Protein AF-A0A2D9DLV7-F1 (afdb_monomer)

Solvent-accessible surface area (backbone atoms only — not comparable to full-atom values): 10920 Å² total; per-residue (Å²): 113,50,76,48,79,41,65,57,81,51,96,76,61,40,66,84,58,48,50,75,60,51,55,61,71,44,59,85,40,66,94,53,58,81,93,68,50,79,44,29,27,47,90,87,51,66,80,40,50,70,69,54,52,31,50,56,52,28,66,76,34,67,88,59,55,58,89,43,64,70,51,67,50,72,46,83,43,69,38,77,69,58,34,59,76,51,70,69,39,64,66,57,50,52,52,51,50,47,55,50,45,43,53,54,27,54,69,64,81,50,67,58,98,88,37,71,46,44,49,91,78,55,93,66,77,45,69,90,79,93,70,93,80,74,56,84,82,34,67,70,45,55,66,44,41,61,58,53,50,53,44,50,51,49,52,49,52,43,51,35,32,76,69,67,78,40,92,74,62,57,71,60,47,52,53,61,66,75,105

Radius of gyration: 22.15 Å; Cα contacts (8 Å, |Δi|>4): 165; chains: 1; bounding box: 46×38×72 Å

pLDDT: mean 89.2, std 10.16, range [53.5, 98.56]

Structure (mmCIF, N/CA/C/O backbone):
data_AF-A0A2D9DLV7-F1
#
_entry.id   AF-A0A2D9DLV7-F1
#
loop_
_atom_site.group_PDB
_atom_site.id
_atom_site.type_symbol
_atom_site.label_atom_id
_atom_site.label_alt_id
_atom_site.label_comp_id
_atom_site.label_asym_id
_atom_site.label_entity_id
_atom_site.label_seq_id
_atom_site.pdbx_PDB_ins_code
_atom_site.Cartn_x
_atom_site.Cartn_y
_atom_site.Cartn_z
_atom_site.occupancy
_atom_site.B_iso_or_equiv
_atom_site.auth_seq_id
_atom_site.auth_comp_id
_atom_site.auth_asym_id
_atom_site.auth_atom_id
_atom_site.pdbx_PDB_model_num
ATOM 1 N N . MET A 1 1 ? -16.755 0.403 -1.237 1.00 88.69 1 MET A N 1
ATOM 2 C CA . MET A 1 1 ? -15.301 0.467 -1.471 1.00 88.69 1 MET A CA 1
ATOM 3 C C . MET A 1 1 ? -14.810 1.915 -1.491 1.00 88.69 1 MET A C 1
ATOM 5 O O . MET A 1 1 ? -15.452 2.743 -2.126 1.00 88.69 1 MET A O 1
ATOM 9 N N . TYR A 1 2 ? -13.687 2.222 -0.833 1.00 90.44 2 TYR A N 1
ATOM 10 C CA . TYR A 1 2 ? -12.969 3.503 -0.943 1.00 90.44 2 TYR A CA 1
ATOM 11 C C . TYR A 1 2 ? -11.526 3.260 -1.403 1.00 90.44 2 TYR A C 1
ATOM 13 O O . TYR A 1 2 ? -10.829 2.430 -0.821 1.00 90.44 2 TYR A O 1
ATOM 21 N N . ILE A 1 3 ? -11.082 3.974 -2.441 1.00 92.19 3 ILE A N 1
ATOM 22 C CA . ILE A 1 3 ? -9.766 3.789 -3.067 1.00 92.19 3 ILE A CA 1
ATOM 23 C C . ILE A 1 3 ? -9.042 5.129 -3.137 1.00 92.19 3 ILE A C 1
ATOM 25 O O . ILE A 1 3 ? -9.641 6.137 -3.509 1.00 92.19 3 ILE A O 1
ATOM 29 N N . THR A 1 4 ? -7.748 5.137 -2.821 1.00 93.44 4 THR A N 1
ATOM 30 C CA . THR A 1 4 ? -6.883 6.308 -3.025 1.00 93.44 4 THR A CA 1
ATOM 31 C C . THR A 1 4 ? -5.626 5.919 -3.767 1.00 93.44 4 THR A C 1
ATOM 33 O O . THR A 1 4 ? -5.066 4.866 -3.485 1.00 93.44 4 THR A O 1
ATOM 36 N N . ILE A 1 5 ? -5.127 6.816 -4.612 1.00 92.56 5 ILE A N 1
ATOM 37 C CA . ILE A 1 5 ? -3.808 6.711 -5.234 1.00 92.56 5 ILE A CA 1
ATOM 38 C C . ILE A 1 5 ? -3.074 8.008 -4.923 1.00 92.56 5 ILE A C 1
ATOM 40 O O . ILE A 1 5 ? -3.569 9.092 -5.234 1.00 92.56 5 ILE A O 1
ATOM 44 N N . THR A 1 6 ? -1.923 7.910 -4.269 1.00 90.31 6 THR A N 1
ATOM 45 C CA . THR A 1 6 ? -1.149 9.073 -3.836 1.00 90.31 6 THR A CA 1
ATOM 46 C C . THR A 1 6 ? 0.293 8.889 -4.274 1.00 90.31 6 THR A C 1
ATOM 48 O O . THR A 1 6 ? 0.936 7.912 -3.908 1.00 90.31 6 THR A O 1
ATOM 51 N N . ALA A 1 7 ? 0.821 9.824 -5.064 1.00 90.94 7 ALA A N 1
ATOM 52 C CA . ALA A 1 7 ? 2.261 9.878 -5.297 1.00 90.94 7 ALA A CA 1
ATOM 53 C C . ALA A 1 7 ? 2.978 10.042 -3.950 1.00 90.94 7 ALA A C 1
ATOM 55 O O . ALA A 1 7 ? 2.481 10.784 -3.096 1.00 90.94 7 ALA A O 1
ATOM 56 N N . GLN A 1 8 ? 4.129 9.391 -3.763 1.00 86.12 8 GLN A N 1
ATOM 57 C CA . GLN A 1 8 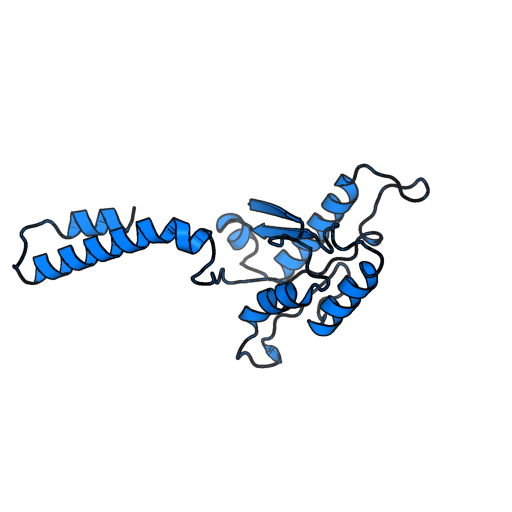? 5.018 9.666 -2.631 1.00 86.12 8 GLN A CA 1
ATOM 58 C C . GLN A 1 8 ? 5.126 11.185 -2.463 1.00 86.12 8 GLN A C 1
ATOM 60 O O . GLN A 1 8 ? 5.364 11.874 -3.445 1.00 86.12 8 GLN A O 1
ATOM 65 N N . LYS A 1 9 ? 4.894 11.725 -1.263 1.00 73.12 9 LYS A N 1
ATOM 66 C CA . LYS A 1 9 ? 5.014 13.164 -0.983 1.00 73.12 9 LYS A CA 1
ATOM 67 C C . LYS A 1 9 ? 6.124 13.399 0.018 1.00 73.12 9 LYS A C 1
ATOM 69 O O . LYS A 1 9 ? 6.231 12.668 0.995 1.00 73.12 9 LYS A O 1
ATOM 74 N N . VAL A 1 10 ? 6.863 14.482 -0.180 1.00 56.66 10 VAL A N 1
ATOM 75 C CA . VAL A 1 10 ? 7.784 15.028 0.819 1.00 56.66 10 VAL A CA 1
ATOM 76 C C . VAL A 1 10 ? 7.621 16.545 0.852 1.00 56.66 10 VAL A C 1
ATOM 78 O O . VAL A 1 10 ? 7.268 17.160 -0.156 1.00 56.66 10 VAL A O 1
ATOM 81 N N . GLN A 1 11 ? 7.854 17.165 2.009 1.00 55.12 11 GLN A N 1
ATOM 82 C CA . GLN A 1 11 ? 8.094 18.607 2.067 1.00 55.12 11 GLN A CA 1
ATOM 83 C C . GLN A 1 11 ? 9.468 18.891 1.430 1.00 55.12 11 GLN A C 1
ATOM 85 O O . GLN A 1 11 ? 10.490 18.792 2.099 1.00 55.12 11 GLN A O 1
ATOM 90 N N . GLY A 1 12 ? 9.502 19.186 0.126 1.00 68.88 12 GLY A N 1
ATOM 91 C CA . GLY A 1 12 ? 10.737 19.449 -0.627 1.00 68.88 12 GLY A CA 1
ATOM 92 C C . GLY A 1 12 ? 11.073 18.350 -1.643 1.00 68.88 12 GLY A C 1
ATOM 93 O O . GLY A 1 12 ? 10.271 18.070 -2.529 1.00 68.88 12 GLY A O 1
ATOM 94 N N . ASN A 1 13 ? 12.271 17.763 -1.545 1.00 67.00 13 ASN A N 1
ATOM 95 C CA . ASN A 1 13 ? 12.740 16.685 -2.432 1.00 67.00 13 ASN A CA 1
ATOM 96 C C . ASN A 1 13 ? 12.120 15.334 -2.058 1.00 67.00 13 ASN A C 1
ATOM 98 O O . ASN A 1 13 ? 11.940 15.068 -0.874 1.00 67.00 13 ASN A O 1
ATOM 102 N N . TYR A 1 14 ? 11.882 14.447 -3.030 1.00 72.62 14 TYR A N 1
ATOM 103 C CA . TYR A 1 14 ? 11.409 13.093 -2.728 1.00 72.62 14 TYR A CA 1
ATOM 104 C C . TYR A 1 14 ? 12.478 12.278 -1.989 1.00 72.62 14 TYR A C 1
ATOM 106 O O . TYR A 1 14 ? 13.663 12.341 -2.330 1.00 72.62 14 TYR A O 1
ATOM 114 N N . ALA A 1 15 ? 12.061 11.499 -0.987 1.00 80.06 15 ALA A N 1
ATOM 115 C CA . ALA A 1 15 ? 12.927 10.535 -0.328 1.00 80.06 15 ALA A CA 1
ATOM 116 C C . ALA A 1 15 ? 13.345 9.502 -1.375 1.00 80.06 15 ALA A C 1
ATOM 118 O O . ALA A 1 15 ? 12.524 9.053 -2.175 1.00 80.06 15 ALA A O 1
ATOM 119 N N . GLN A 1 16 ? 14.636 9.180 -1.412 1.00 85.44 16 GLN A N 1
ATOM 120 C CA . GLN A 1 16 ? 15.188 8.307 -2.450 1.00 85.44 16 GLN A CA 1
ATOM 121 C C . GLN A 1 16 ? 14.923 6.823 -2.190 1.00 85.44 16 GLN A C 1
ATOM 123 O O . GLN A 1 16 ? 15.246 6.017 -3.050 1.00 85.44 16 GLN A O 1
ATOM 128 N N . SER A 1 17 ? 14.332 6.494 -1.040 1.00 90.88 17 SER A N 1
ATOM 129 C CA . SER A 1 17 ? 14.030 5.130 -0.635 1.00 90.88 17 SER A CA 1
ATOM 130 C C . SER A 1 17 ? 12.559 4.960 -0.266 1.00 90.88 17 SER A C 1
ATOM 132 O O . SER A 1 17 ? 11.906 5.904 0.199 1.00 90.88 17 SER A O 1
ATOM 134 N N . ALA A 1 18 ? 12.052 3.743 -0.453 1.00 93.38 18 ALA A N 1
ATOM 135 C CA . ALA A 1 18 ? 10.769 3.289 0.070 1.00 93.38 18 ALA A CA 1
ATOM 136 C C . ALA A 1 18 ? 10.808 2.898 1.563 1.00 93.38 18 ALA A C 1
ATOM 138 O O . ALA A 1 18 ? 9.741 2.666 2.131 1.00 93.38 18 ALA A O 1
ATOM 139 N N . ALA A 1 19 ? 11.989 2.863 2.199 1.00 93.06 19 ALA A N 1
ATOM 140 C CA . ALA A 1 19 ? 12.192 2.387 3.573 1.00 93.06 19 ALA A CA 1
ATOM 141 C C . ALA A 1 19 ? 11.203 2.975 4.592 1.00 93.06 19 ALA A C 1
ATOM 143 O O . ALA A 1 19 ? 10.447 2.219 5.187 1.00 93.06 19 ALA A O 1
ATOM 144 N N . ASP A 1 20 ? 11.096 4.304 4.704 1.00 89.38 20 ASP A N 1
ATOM 145 C CA . ASP A 1 20 ? 10.191 4.950 5.674 1.00 89.38 20 ASP A CA 1
ATOM 146 C C . ASP A 1 20 ? 8.723 4.511 5.520 1.00 89.38 20 ASP A C 1
ATOM 148 O O . ASP A 1 20 ? 7.960 4.452 6.489 1.00 89.38 20 ASP A O 1
ATOM 152 N N . PHE A 1 21 ? 8.297 4.251 4.279 1.00 90.56 21 PHE A N 1
ATOM 153 C CA . PHE A 1 21 ? 6.935 3.815 3.995 1.00 90.56 21 PHE A CA 1
ATOM 154 C C . PHE A 1 21 ? 6.756 2.322 4.271 1.00 90.56 21 PHE A C 1
ATOM 156 O O . PHE A 1 21 ? 5.737 1.936 4.835 1.00 90.56 21 PHE A O 1
ATOM 163 N N . VAL A 1 22 ? 7.742 1.495 3.926 1.00 93.81 22 VAL A N 1
ATOM 164 C CA . VAL A 1 22 ? 7.745 0.063 4.250 1.00 93.81 22 VAL A CA 1
ATOM 165 C C . VAL A 1 22 ? 7.756 -0.147 5.765 1.00 93.81 22 VAL A C 1
ATOM 167 O O . VAL A 1 22 ? 6.922 -0.897 6.265 1.00 93.81 22 VAL A O 1
ATOM 170 N N . ASP A 1 23 ? 8.589 0.587 6.502 1.00 90.75 23 ASP A N 1
ATOM 171 C CA . ASP A 1 23 ? 8.636 0.566 7.968 1.00 90.75 23 ASP A CA 1
ATOM 172 C C . ASP A 1 23 ? 7.283 0.951 8.575 1.00 90.75 23 ASP A C 1
ATOM 174 O O . ASP A 1 23 ? 6.805 0.330 9.523 1.00 90.75 23 ASP A O 1
ATOM 178 N N . TYR A 1 24 ? 6.603 1.943 7.991 1.00 88.62 24 TYR A N 1
ATOM 179 C CA . TYR A 1 24 ? 5.242 2.277 8.398 1.00 88.62 24 TYR A CA 1
ATOM 180 C C . TYR A 1 24 ? 4.266 1.106 8.190 1.00 88.62 24 TYR A C 1
ATOM 182 O O . TYR A 1 24 ? 3.414 0.883 9.043 1.00 88.62 24 TYR A O 1
ATOM 190 N N . LEU A 1 25 ? 4.376 0.336 7.107 1.00 91.31 25 LEU A N 1
ATOM 191 C CA . LEU A 1 25 ? 3.531 -0.847 6.877 1.00 91.31 25 LEU A CA 1
ATOM 192 C C . LEU A 1 25 ? 3.925 -2.045 7.771 1.00 91.31 25 LEU A C 1
ATOM 194 O O . LEU A 1 25 ? 3.118 -2.947 8.008 1.00 91.31 25 LEU A O 1
ATOM 198 N N . GLU A 1 26 ? 5.144 -2.066 8.311 1.00 91.69 26 GLU A N 1
ATOM 199 C CA . GLU A 1 26 ? 5.617 -3.077 9.268 1.00 91.69 26 GLU A CA 1
ATOM 200 C C . GLU A 1 26 ? 5.104 -2.874 10.700 1.00 91.69 26 GLU A C 1
ATOM 202 O O . GLU A 1 26 ? 5.166 -3.804 11.498 1.00 91.69 26 GLU A O 1
ATOM 207 N N . LYS A 1 27 ? 4.494 -1.732 11.027 1.00 88.81 27 LYS A N 1
ATOM 208 C CA . LYS A 1 27 ? 3.993 -1.430 12.385 1.00 88.81 27 LYS A CA 1
ATOM 209 C C . LYS A 1 27 ? 3.083 -2.512 12.995 1.00 88.81 27 LYS A C 1
ATOM 211 O O . LYS A 1 27 ? 3.090 -2.711 14.203 1.00 88.81 27 LYS A O 1
ATOM 216 N N . GLU A 1 28 ? 2.278 -3.217 12.189 1.00 87.88 28 GLU A N 1
ATOM 217 C CA . GLU A 1 28 ? 1.389 -4.283 12.689 1.00 87.88 28 GLU A CA 1
ATOM 218 C C . GLU A 1 28 ? 2.131 -5.588 13.010 1.00 87.88 28 GLU A C 1
ATOM 220 O O . GLU A 1 28 ? 1.551 -6.473 13.634 1.00 87.88 28 GLU A O 1
ATOM 225 N N . ASN A 1 29 ? 3.385 -5.723 12.584 1.00 91.38 29 ASN A N 1
ATOM 226 C CA . ASN A 1 29 ? 4.255 -6.857 12.883 1.00 91.38 29 ASN A CA 1
ATOM 227 C C . ASN A 1 29 ? 5.085 -6.643 14.159 1.00 91.38 29 ASN A C 1
ATOM 229 O O . ASN A 1 29 ? 5.665 -7.597 14.677 1.00 91.38 29 ASN A O 1
ATOM 233 N N . GLU A 1 30 ? 5.135 -5.419 14.696 1.00 87.25 30 GLU A N 1
ATOM 234 C CA . GLU A 1 30 ? 5.889 -5.114 15.911 1.00 87.25 30 GLU A CA 1
ATOM 235 C C . GLU A 1 30 ? 5.412 -5.969 17.097 1.00 87.25 30 GLU A C 1
ATOM 237 O O . GLU A 1 30 ? 4.237 -5.979 17.463 1.00 87.25 30 GLU A O 1
ATOM 242 N N . GLY A 1 31 ? 6.343 -6.704 17.712 1.00 86.50 31 GLY A N 1
ATOM 243 C CA . GLY A 1 31 ? 6.072 -7.539 18.886 1.00 86.50 31 GLY A CA 1
ATOM 244 C C . GLY A 1 31 ? 5.364 -8.869 18.604 1.00 86.50 31 GLY A C 1
ATOM 245 O O . GLY A 1 31 ? 5.106 -9.611 19.553 1.00 86.50 31 GLY A O 1
ATOM 246 N N . LYS A 1 32 ? 5.077 -9.201 17.339 1.00 88.62 32 LYS A N 1
ATOM 247 C CA . LYS A 1 32 ? 4.507 -10.500 16.958 1.00 88.62 32 LYS A CA 1
ATOM 248 C C . LYS A 1 32 ? 5.593 -11.569 16.768 1.00 88.62 32 LYS A C 1
ATOM 250 O O . LYS A 1 32 ? 6.700 -11.253 16.324 1.00 88.62 32 LYS A O 1
ATOM 255 N N . PRO A 1 33 ? 5.309 -12.844 17.085 1.00 87.44 33 PRO A N 1
ATOM 256 C CA . PRO A 1 33 ? 6.215 -13.945 16.774 1.00 87.44 33 PRO A CA 1
ATOM 257 C C . PRO A 1 33 ? 6.234 -14.232 15.262 1.00 87.44 33 PRO A C 1
ATOM 259 O O . PRO A 1 33 ? 5.267 -13.945 14.563 1.00 87.44 33 PRO A O 1
ATOM 262 N N . LEU A 1 34 ? 7.313 -14.858 14.768 1.00 84.06 34 LEU A N 1
ATOM 263 C CA . LEU A 1 34 ? 7.504 -15.186 13.341 1.00 84.06 34 LEU A CA 1
ATOM 264 C C . LEU A 1 34 ? 6.271 -15.810 12.646 1.00 84.06 34 LEU A C 1
ATOM 266 O O . LEU A 1 34 ? 5.962 -15.373 11.543 1.00 84.06 34 LEU A O 1
ATOM 270 N N . PRO A 1 35 ? 5.534 -16.769 13.249 1.00 87.25 35 PRO A N 1
ATOM 271 C CA . PRO A 1 35 ? 4.369 -17.381 12.600 1.00 87.25 35 PRO A CA 1
ATOM 272 C C . PRO A 1 35 ? 3.162 -16.447 12.426 1.00 87.25 35 PRO A C 1
ATOM 274 O O . PRO A 1 35 ? 2.228 -16.793 11.712 1.00 87.25 35 PRO A O 1
ATOM 277 N N . GLU A 1 36 ? 3.146 -15.302 13.109 1.00 86.12 36 GLU A N 1
ATOM 278 C CA . GLU A 1 36 ? 2.046 -14.329 13.089 1.00 86.12 36 GLU A CA 1
ATOM 279 C C . GLU A 1 36 ? 2.391 -13.064 12.288 1.00 86.12 36 GLU A C 1
ATOM 281 O O . GLU A 1 36 ? 1.585 -12.129 12.228 1.00 86.12 36 GLU A O 1
ATOM 286 N N . LEU A 1 37 ? 3.589 -13.006 11.696 1.00 89.25 37 LEU A N 1
ATOM 287 C CA . LEU A 1 37 ? 3.991 -11.889 10.852 1.00 89.25 37 LEU A CA 1
ATOM 288 C C . LEU A 1 37 ? 3.202 -11.913 9.546 1.00 89.25 37 LEU A C 1
ATOM 290 O O . LEU A 1 37 ? 3.169 -12.915 8.834 1.00 89.25 37 LEU A O 1
ATOM 294 N N . GLU A 1 38 ? 2.600 -10.779 9.201 1.00 93.00 38 GLU A N 1
ATOM 295 C CA . GLU A 1 38 ? 2.050 -10.589 7.865 1.00 93.00 38 GLU A CA 1
ATOM 296 C C . GLU A 1 38 ? 3.195 -10.188 6.934 1.00 93.00 38 GLU A C 1
ATOM 298 O O . GLU A 1 38 ? 3.884 -9.192 7.175 1.00 93.00 38 GLU A O 1
ATOM 303 N N . HIS A 1 39 ? 3.396 -10.953 5.867 1.00 95.88 39 HIS A N 1
ATOM 304 C CA . HIS A 1 39 ? 4.386 -10.653 4.840 1.00 95.88 39 HIS A CA 1
ATOM 305 C C . HIS A 1 39 ? 3.810 -9.751 3.744 1.00 95.88 39 HIS A C 1
ATOM 307 O O . HIS A 1 39 ? 2.594 -9.637 3.561 1.00 95.88 39 HIS A O 1
ATOM 313 N N . PHE A 1 40 ? 4.697 -9.108 2.987 1.00 98.12 40 PHE A N 1
ATOM 314 C CA . PHE A 1 40 ? 4.293 -8.465 1.744 1.00 98.12 40 PHE A CA 1
ATOM 315 C C . PHE A 1 40 ? 3.983 -9.518 0.682 1.00 98.12 40 PHE A C 1
ATOM 317 O O . PHE A 1 40 ? 4.530 -10.618 0.690 1.00 98.12 40 PHE A O 1
ATOM 324 N N . PHE A 1 41 ? 3.136 -9.150 -0.270 1.00 98.56 41 PHE A N 1
ATOM 325 C CA . PHE A 1 41 ? 2.797 -9.972 -1.423 1.00 98.56 41 PHE A CA 1
ATOM 326 C C . PHE A 1 41 ? 2.814 -9.139 -2.704 1.00 98.56 41 PHE A C 1
ATOM 328 O O . PHE A 1 41 ? 2.653 -7.915 -2.679 1.00 98.56 41 PHE A O 1
ATOM 335 N N . ASP A 1 42 ? 2.974 -9.813 -3.835 1.00 98.38 42 ASP A N 1
ATOM 336 C CA . ASP A 1 42 ? 2.872 -9.227 -5.167 1.00 98.38 42 ASP A CA 1
ATOM 337 C C . ASP A 1 42 ? 1.856 -10.008 -6.027 1.00 98.38 42 ASP A C 1
ATOM 339 O O . ASP A 1 42 ? 0.930 -10.672 -5.531 1.00 98.38 42 ASP A O 1
ATOM 343 N N . GLN A 1 43 ? 1.986 -9.904 -7.349 1.00 97.94 43 GLN A N 1
ATOM 344 C CA . GLN A 1 43 ? 1.105 -10.589 -8.287 1.00 97.94 43 GLN A CA 1
ATOM 345 C C . GLN A 1 43 ? 1.182 -12.125 -8.200 1.00 97.94 43 GLN A C 1
ATOM 347 O O . GLN A 1 43 ? 0.207 -12.785 -8.566 1.00 97.94 43 GLN A O 1
ATOM 352 N N . GLN A 1 44 ? 2.309 -12.683 -7.754 1.00 96.69 44 GLN A N 1
ATOM 353 C CA . GLN A 1 44 ? 2.660 -14.106 -7.844 1.00 96.69 44 GLN A CA 1
ATOM 354 C C . GLN A 1 44 ? 3.112 -14.728 -6.512 1.00 96.69 44 GLN A C 1
ATOM 356 O O . GLN A 1 44 ? 2.902 -15.922 -6.317 1.00 96.69 44 GLN A O 1
ATOM 361 N N . HIS A 1 45 ? 3.688 -13.948 -5.602 1.00 97.88 45 HIS A N 1
ATOM 362 C CA . HIS A 1 45 ? 4.284 -14.403 -4.348 1.00 97.88 45 HIS A CA 1
ATOM 363 C C . HIS A 1 45 ? 3.558 -13.788 -3.145 1.00 97.88 45 HIS A C 1
ATOM 365 O O . HIS A 1 45 ? 3.039 -12.673 -3.233 1.00 97.88 45 HIS A O 1
ATOM 371 N N . ASP A 1 46 ? 3.522 -14.519 -2.026 1.00 97.06 46 ASP A N 1
ATOM 372 C CA . ASP A 1 46 ? 2.806 -14.141 -0.794 1.00 97.06 46 ASP A CA 1
ATOM 373 C C . ASP A 1 46 ? 3.715 -13.893 0.426 1.00 97.06 46 ASP A C 1
ATOM 375 O O . ASP A 1 46 ? 3.231 -13.393 1.441 1.00 97.06 46 ASP A O 1
ATOM 379 N N . GLU A 1 47 ? 5.007 -14.226 0.334 1.00 95.88 47 GLU A N 1
ATOM 380 C CA . GLU A 1 47 ? 5.958 -14.227 1.457 1.00 95.88 47 GLU A CA 1
ATOM 381 C C . GLU A 1 47 ? 7.200 -13.377 1.152 1.00 95.88 47 GLU A C 1
ATOM 383 O O . GLU A 1 47 ? 8.328 -13.864 1.101 1.00 95.88 47 GLU A O 1
ATOM 388 N N . ILE A 1 48 ? 6.992 -12.084 0.913 1.00 97.94 48 ILE A N 1
ATOM 389 C CA . ILE A 1 48 ? 8.060 -11.145 0.554 1.00 97.94 48 ILE A CA 1
ATOM 390 C C . ILE A 1 48 ? 8.466 -10.348 1.794 1.00 97.94 48 ILE A C 1
ATOM 392 O O . ILE A 1 48 ? 7.626 -9.846 2.550 1.00 97.94 48 ILE A O 1
ATOM 396 N N . THR A 1 49 ? 9.772 -10.242 2.032 1.00 96.75 49 THR A N 1
ATOM 397 C CA . THR A 1 49 ? 10.301 -9.533 3.207 1.00 96.75 49 THR A CA 1
ATOM 398 C C . THR A 1 49 ? 10.342 -8.021 2.988 1.00 96.75 49 THR A C 1
ATOM 400 O O . THR A 1 49 ? 10.532 -7.551 1.868 1.00 96.75 49 THR A O 1
ATOM 403 N N . ALA A 1 50 ? 10.246 -7.239 4.067 1.00 96.56 50 ALA A N 1
ATOM 404 C CA . ALA A 1 50 ? 10.370 -5.780 4.008 1.00 96.56 50 ALA A CA 1
ATOM 405 C C . ALA A 1 50 ? 11.671 -5.321 3.315 1.00 96.56 50 ALA A C 1
ATOM 407 O O . ALA A 1 50 ? 11.643 -4.459 2.439 1.00 96.56 50 ALA A O 1
ATOM 408 N N . ASN A 1 51 ? 12.805 -5.950 3.643 1.00 96.88 51 ASN A N 1
ATOM 409 C CA . ASN A 1 51 ? 14.103 -5.632 3.037 1.00 96.88 51 ASN A CA 1
ATOM 410 C C . ASN A 1 51 ? 14.126 -5.882 1.524 1.00 96.88 51 ASN A C 1
ATOM 412 O O . ASN A 1 51 ? 14.738 -5.119 0.777 1.00 96.88 51 ASN A O 1
ATOM 416 N N . GLU A 1 52 ? 13.466 -6.945 1.069 1.00 98.19 52 GLU A N 1
ATOM 417 C CA . GLU A 1 52 ? 13.345 -7.256 -0.353 1.00 98.19 52 GLU A CA 1
ATOM 418 C C . GLU A 1 52 ? 12.475 -6.228 -1.077 1.00 98.19 52 GLU A C 1
ATOM 420 O O . GLU A 1 52 ? 12.890 -5.717 -2.114 1.00 98.19 52 GLU A O 1
ATOM 425 N N . VAL A 1 53 ? 11.341 -5.837 -0.486 1.00 98.06 53 VAL A N 1
ATOM 426 C CA . VAL A 1 53 ? 10.485 -4.764 -1.017 1.00 98.06 53 VAL A CA 1
ATOM 427 C C . VAL A 1 53 ? 11.266 -3.459 -1.179 1.00 98.06 53 VAL A C 1
ATOM 429 O O . VAL A 1 53 ? 11.215 -2.849 -2.247 1.00 98.06 53 VAL A O 1
ATOM 432 N N . ILE A 1 54 ? 12.004 -3.038 -0.145 1.00 97.50 54 ILE A N 1
ATOM 433 C CA . ILE A 1 54 ? 12.803 -1.803 -0.177 1.00 97.50 54 ILE A CA 1
ATOM 434 C C . ILE A 1 54 ? 13.825 -1.875 -1.306 1.00 97.50 54 ILE A C 1
ATOM 436 O O . ILE A 1 54 ? 13.840 -1.006 -2.175 1.00 97.50 54 ILE A O 1
ATOM 440 N N . ARG A 1 55 ? 14.636 -2.939 -1.330 1.00 97.88 55 ARG A N 1
ATOM 441 C CA . ARG A 1 55 ? 15.680 -3.123 -2.340 1.00 97.88 55 ARG A CA 1
ATOM 442 C C . ARG A 1 55 ? 15.102 -3.077 -3.752 1.00 97.88 55 ARG A C 1
ATOM 444 O O . ARG A 1 55 ? 15.604 -2.341 -4.592 1.00 97.88 55 ARG A O 1
ATOM 451 N N . GLU A 1 56 ? 14.040 -3.832 -4.020 1.00 97.75 56 GLU A N 1
ATOM 452 C CA . GLU A 1 56 ? 13.515 -3.957 -5.381 1.00 97.75 56 GLU A CA 1
ATOM 453 C C . GLU A 1 56 ? 12.799 -2.695 -5.877 1.00 97.75 56 GLU A C 1
ATOM 455 O O . GLU A 1 56 ? 12.853 -2.399 -7.073 1.00 97.75 56 GLU A O 1
ATOM 460 N N . ILE A 1 57 ? 12.162 -1.923 -4.991 1.00 96.62 57 ILE A N 1
ATOM 461 C CA . ILE A 1 57 ? 11.581 -0.622 -5.352 1.00 96.62 57 ILE A CA 1
ATOM 462 C C . ILE A 1 57 ? 12.672 0.435 -5.558 1.00 96.62 57 ILE A C 1
ATOM 464 O O . ILE A 1 57 ? 12.616 1.193 -6.535 1.00 96.62 57 ILE A O 1
ATOM 468 N N . ASP A 1 58 ? 13.674 0.480 -4.684 1.00 95.56 58 ASP A N 1
ATOM 469 C CA . ASP A 1 58 ? 14.767 1.449 -4.774 1.00 95.56 58 ASP A CA 1
ATOM 470 C C . ASP A 1 58 ? 15.605 1.200 -6.040 1.00 95.56 58 ASP A C 1
ATOM 472 O O . ASP A 1 58 ? 15.847 2.132 -6.812 1.00 95.56 58 ASP A O 1
ATOM 476 N N . ASP A 1 59 ? 15.932 -0.060 -6.345 1.00 96.50 59 ASP A N 1
ATOM 477 C CA . ASP A 1 59 ? 16.641 -0.447 -7.572 1.00 96.50 59 ASP A CA 1
ATOM 478 C C . ASP A 1 59 ? 15.841 -0.083 -8.834 1.00 96.50 59 ASP A C 1
ATOM 480 O O . ASP A 1 59 ? 16.390 0.468 -9.796 1.00 96.50 59 ASP A O 1
ATOM 484 N N . ASN A 1 60 ? 14.521 -0.312 -8.826 1.00 95.69 60 ASN A N 1
ATOM 485 C CA . ASN A 1 60 ? 13.636 0.040 -9.942 1.00 95.69 60 ASN A CA 1
ATOM 486 C C . ASN A 1 60 ? 13.549 1.562 -10.179 1.00 95.69 60 ASN A C 1
ATOM 488 O O . ASN A 1 60 ? 13.213 2.011 -11.277 1.00 95.69 60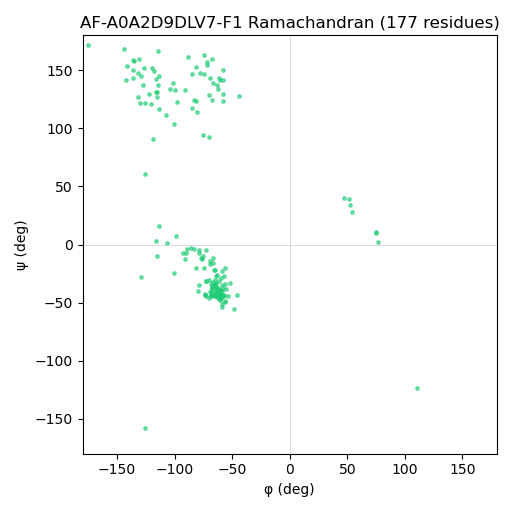 ASN A O 1
ATOM 492 N N . THR A 1 61 ? 13.864 2.375 -9.168 1.00 93.38 61 THR A N 1
ATOM 493 C CA . THR A 1 61 ? 13.687 3.837 -9.190 1.00 93.38 61 THR A CA 1
ATOM 494 C C . THR A 1 61 ? 15.004 4.615 -9.100 1.00 93.38 61 THR A C 1
ATOM 496 O O . THR A 1 61 ? 14.998 5.851 -9.148 1.00 93.38 61 THR A O 1
ATOM 499 N N . ALA A 1 62 ? 16.141 3.911 -9.078 1.00 92.00 62 ALA A N 1
ATOM 500 C CA . ALA A 1 62 ? 17.487 4.462 -8.916 1.00 92.00 62 ALA A CA 1
ATOM 501 C C . ALA A 1 62 ? 17.869 5.513 -9.975 1.00 92.00 62 ALA A C 1
ATOM 503 O O . ALA A 1 62 ? 18.680 6.401 -9.720 1.00 92.00 62 ALA A O 1
ATOM 504 N N . LYS A 1 63 ? 17.273 5.441 -11.173 1.00 93.38 63 LYS A N 1
ATOM 505 C CA . LYS A 1 63 ? 17.525 6.386 -12.279 1.00 93.38 63 LYS A CA 1
ATOM 506 C C . LYS A 1 63 ? 16.594 7.606 -12.285 1.00 93.38 63 LYS A C 1
ATOM 508 O O . LYS A 1 63 ? 16.801 8.512 -13.092 1.00 93.38 63 LYS A O 1
ATOM 513 N N . LEU A 1 64 ? 15.573 7.641 -11.427 1.00 91.56 64 LEU A N 1
ATOM 514 C CA . LEU A 1 64 ? 14.648 8.774 -11.334 1.00 91.56 64 LEU A CA 1
ATOM 515 C C . LEU A 1 64 ? 15.317 9.960 -10.635 1.00 91.56 64 LEU A C 1
ATOM 517 O O . LEU A 1 64 ? 16.088 9.789 -9.692 1.00 91.56 64 LEU A O 1
ATOM 521 N N . LYS A 1 65 ? 14.976 11.186 -11.026 1.00 89.12 65 LYS A N 1
ATOM 522 C CA . LYS A 1 65 ? 15.500 12.401 -10.385 1.00 89.12 65 LYS A CA 1
ATOM 523 C C . LYS A 1 65 ? 14.843 12.629 -9.021 1.00 89.12 65 LYS A C 1
ATOM 525 O O . LYS A 1 65 ? 13.754 12.142 -8.739 1.00 89.12 65 LYS A O 1
ATOM 530 N N . ASN A 1 66 ? 15.454 13.474 -8.192 1.00 85.50 66 ASN A N 1
ATOM 531 C CA . ASN A 1 66 ? 14.941 13.810 -6.851 1.00 85.50 66 ASN A CA 1
ATOM 532 C C . ASN A 1 66 ? 13.615 14.590 -6.859 1.00 85.50 66 ASN A C 1
ATOM 534 O O . ASN A 1 66 ? 12.991 14.759 -5.815 1.00 85.50 66 ASN A O 1
ATOM 538 N N . LYS A 1 67 ? 13.209 15.085 -8.033 1.00 86.81 67 LYS A N 1
ATOM 539 C CA . LYS A 1 67 ? 11.954 15.807 -8.279 1.00 86.81 67 LYS A CA 1
ATOM 540 C C . LYS A 1 67 ? 10.853 14.925 -8.871 1.00 86.81 67 LYS A C 1
ATOM 542 O O . LYS A 1 67 ? 9.823 15.446 -9.287 1.00 86.81 67 LYS A O 1
ATOM 547 N N . GLU A 1 68 ? 11.088 13.621 -8.957 1.00 88.06 68 GLU A N 1
ATOM 548 C CA . GLU A 1 68 ? 10.122 12.635 -9.432 1.00 88.06 68 GLU A CA 1
ATOM 549 C C . GLU A 1 68 ? 9.750 11.708 -8.267 1.00 88.06 68 GLU A C 1
ATOM 551 O O . GLU A 1 68 ? 10.643 11.318 -7.506 1.00 88.06 68 GLU A O 1
ATOM 556 N N . PRO A 1 69 ? 8.458 11.371 -8.094 1.00 91.31 69 PRO A N 1
ATOM 557 C CA . PRO A 1 69 ? 8.047 10.433 -7.059 1.00 91.31 69 PRO A CA 1
ATOM 558 C C . PRO A 1 69 ? 8.664 9.062 -7.341 1.00 91.31 69 PRO A C 1
ATOM 560 O O . PRO A 1 69 ? 8.665 8.606 -8.486 1.00 91.31 69 PRO A O 1
ATOM 563 N N . LYS A 1 70 ? 9.175 8.397 -6.302 1.00 91.69 70 LYS A N 1
ATOM 564 C CA . LYS A 1 70 ? 9.770 7.060 -6.446 1.00 91.69 70 LYS A CA 1
ATOM 565 C C . LYS A 1 70 ? 8.709 5.976 -6.521 1.00 91.69 70 LYS A C 1
ATOM 567 O O . LYS A 1 70 ? 8.835 5.035 -7.288 1.00 91.69 70 LYS A O 1
ATOM 572 N N . PHE A 1 71 ? 7.611 6.145 -5.798 1.00 94.12 71 PHE A N 1
ATOM 573 C CA . PHE A 1 71 ? 6.494 5.213 -5.831 1.00 94.12 71 PHE A CA 1
ATOM 574 C C . PHE A 1 71 ? 5.154 5.940 -5.708 1.00 94.12 71 PHE A C 1
ATOM 576 O O . PHE A 1 71 ? 5.075 7.125 -5.368 1.00 94.12 71 PHE A O 1
ATOM 583 N N . TYR A 1 72 ? 4.087 5.195 -5.976 1.00 93.88 72 TYR A N 1
ATOM 584 C CA . TYR A 1 72 ? 2.711 5.593 -5.715 1.00 93.88 72 TYR A CA 1
ATOM 585 C C . TYR A 1 72 ? 2.137 4.634 -4.679 1.00 93.88 72 TYR A C 1
ATOM 587 O O . TYR A 1 72 ? 2.264 3.422 -4.826 1.00 93.88 72 TYR A O 1
ATOM 595 N N . SER A 1 73 ? 1.511 5.168 -3.636 1.00 93.50 73 SER A N 1
ATOM 596 C CA . SER A 1 73 ? 0.769 4.367 -2.672 1.00 93.50 73 SER A CA 1
ATOM 597 C C . SER A 1 73 ? -0.684 4.248 -3.110 1.00 93.50 73 SER A C 1
ATOM 599 O O . SER A 1 73 ? -1.332 5.235 -3.474 1.00 93.50 73 SER A O 1
ATOM 601 N N . ILE A 1 74 ? -1.199 3.024 -3.071 1.00 95.00 74 ILE A N 1
ATOM 602 C CA . ILE A 1 74 ? -2.602 2.722 -3.333 1.00 95.00 74 ILE A CA 1
ATOM 603 C C . ILE A 1 74 ? -3.196 2.172 -2.043 1.00 95.00 74 ILE A C 1
ATOM 605 O O . ILE A 1 74 ? -2.614 1.281 -1.433 1.00 95.00 74 ILE A O 1
ATOM 609 N N . THR A 1 75 ? -4.350 2.691 -1.625 1.00 93.75 75 THR A N 1
ATOM 610 C CA . THR A 1 75 ? -5.109 2.090 -0.520 1.00 93.75 75 THR A CA 1
ATOM 611 C C . THR A 1 75 ? -6.432 1.568 -1.045 1.00 93.75 75 THR A C 1
ATOM 613 O O . THR A 1 75 ? -7.177 2.297 -1.700 1.00 93.75 75 THR A O 1
ATOM 616 N N . LEU A 1 76 ? -6.711 0.297 -0.768 1.00 95.31 76 LEU A N 1
ATOM 617 C CA . LEU A 1 76 ? -7.983 -0.355 -1.053 1.00 95.31 76 LEU A CA 1
ATOM 618 C C . LEU A 1 76 ? -8.682 -0.553 0.286 1.00 95.31 76 LEU A C 1
ATOM 620 O O . LEU A 1 76 ? -8.210 -1.310 1.125 1.00 95.31 76 LEU A O 1
ATOM 624 N N . ASN A 1 77 ? -9.782 0.162 0.509 1.00 93.56 77 ASN A N 1
ATOM 625 C CA . ASN A 1 77 ? -10.506 0.140 1.776 1.00 93.56 77 ASN A CA 1
ATOM 626 C C . ASN A 1 77 ? -11.926 -0.383 1.539 1.00 93.56 77 ASN A C 1
ATOM 628 O O . ASN A 1 77 ? -12.837 0.406 1.238 1.00 93.56 77 ASN A O 1
ATOM 632 N N . PRO A 1 78 ? -12.138 -1.705 1.645 1.00 93.31 78 PRO A N 1
ATOM 633 C CA . PRO A 1 78 ? -13.477 -2.257 1.637 1.00 93.31 78 PRO A CA 1
ATOM 634 C C . PRO A 1 78 ? -14.270 -1.710 2.830 1.00 93.31 78 PRO A C 1
ATOM 636 O O . PRO A 1 78 ? -13.753 -1.488 3.923 1.00 93.31 78 PRO A O 1
ATOM 639 N N . SER A 1 79 ? -15.552 -1.458 2.610 1.00 91.88 79 SER A N 1
ATOM 640 C CA . SER A 1 79 ? -16.504 -1.126 3.664 1.00 91.88 79 SER A CA 1
ATOM 641 C C . SER A 1 79 ? -16.740 -2.333 4.571 1.00 91.88 79 SER A C 1
ATOM 643 O O . SER A 1 79 ? -16.584 -3.478 4.151 1.00 91.88 79 SER A O 1
ATOM 645 N N . GLY A 1 80 ? -17.240 -2.103 5.788 1.00 90.94 80 GLY A N 1
ATOM 646 C CA . GLY A 1 80 ? -17.579 -3.202 6.700 1.00 90.94 80 GLY A CA 1
ATOM 647 C C . GLY A 1 80 ? -18.616 -4.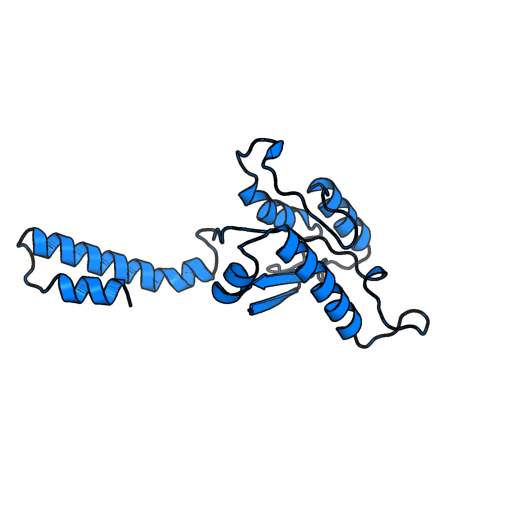188 6.139 1.00 90.94 80 GLY A C 1
ATOM 648 O O . GLY A 1 80 ? -18.658 -5.336 6.563 1.00 90.94 80 GLY A O 1
ATOM 649 N N . ARG A 1 81 ? -19.446 -3.782 5.166 1.00 94.19 81 ARG A N 1
ATOM 650 C CA . ARG A 1 81 ? -20.355 -4.701 4.458 1.00 94.19 81 ARG A CA 1
ATOM 651 C C . ARG A 1 81 ? -19.598 -5.611 3.488 1.00 94.19 81 ARG A C 1
ATOM 653 O O . ARG A 1 81 ? -19.880 -6.801 3.442 1.00 94.19 81 ARG A O 1
ATOM 660 N N . GLU A 1 82 ? -18.666 -5.047 2.725 1.00 93.69 82 GLU A N 1
ATOM 661 C CA . GLU A 1 82 ? -17.835 -5.796 1.774 1.00 93.69 82 GLU A CA 1
ATOM 662 C C . GLU A 1 82 ? -16.923 -6.782 2.517 1.00 93.69 82 GLU A C 1
ATOM 664 O O . GLU A 1 82 ? -16.866 -7.946 2.141 1.00 93.69 82 GLU A O 1
ATOM 669 N N . LEU A 1 83 ? -16.309 -6.365 3.629 1.00 93.25 83 LEU A N 1
ATOM 670 C CA . LEU A 1 83 ? -15.498 -7.251 4.473 1.00 93.25 83 LEU A CA 1
ATOM 671 C C . LEU A 1 83 ? -16.294 -8.441 5.020 1.00 93.25 83 LEU A C 1
ATOM 673 O O . LEU A 1 83 ? -15.861 -9.582 4.889 1.00 93.25 83 LEU A O 1
ATOM 677 N N . LYS A 1 84 ? -17.507 -8.198 5.534 1.00 94.00 84 LYS A N 1
ATOM 678 C CA . LYS A 1 84 ? -18.397 -9.274 5.999 1.00 94.00 84 LYS A CA 1
ATOM 679 C C . LYS A 1 84 ? -18.743 -10.275 4.901 1.00 94.00 84 LYS A C 1
ATOM 681 O O . LYS A 1 84 ? -18.885 -11.454 5.192 1.00 94.00 84 LYS A O 1
ATOM 686 N N . SER A 1 85 ? -18.883 -9.822 3.653 1.00 95.06 85 SER A N 1
ATOM 687 C CA . SER A 1 85 ? -19.203 -10.716 2.530 1.00 95.06 85 SER A CA 1
ATOM 688 C C . SER A 1 85 ? -18.066 -11.668 2.152 1.00 95.06 85 SER A C 1
ATOM 690 O O . SER A 1 85 ? -18.315 -12.657 1.472 1.00 95.06 85 SER A O 1
ATOM 692 N N . ILE A 1 86 ? -16.843 -11.378 2.603 1.00 94.44 86 ILE A N 1
ATOM 693 C CA . ILE A 1 86 ? -15.658 -12.223 2.419 1.00 94.44 86 ILE A CA 1
ATOM 694 C C . ILE A 1 86 ? -15.143 -12.785 3.750 1.00 94.44 86 ILE A C 1
ATOM 696 O O . ILE A 1 86 ? -13.994 -13.209 3.818 1.00 94.44 86 ILE A O 1
ATOM 700 N N . GLU A 1 87 ? -15.961 -12.735 4.808 1.00 94.00 87 GLU A N 1
ATOM 701 C CA . GLU A 1 87 ? -15.623 -13.216 6.157 1.00 94.00 87 GLU A CA 1
ATOM 702 C C . GLU A 1 87 ? -14.303 -12.648 6.698 1.00 94.00 87 GLU A C 1
ATOM 704 O O . GLU A 1 87 ? -13.550 -13.329 7.389 1.00 94.00 87 GLU A O 1
ATOM 709 N N . ASP A 1 88 ? -13.990 -11.397 6.345 1.00 90.25 88 ASP A N 1
ATOM 710 C CA . ASP A 1 88 ? -12.726 -10.760 6.713 1.00 90.25 88 ASP A CA 1
ATOM 711 C C . ASP A 1 88 ? -11.482 -11.593 6.290 1.00 90.25 88 ASP A C 1
ATOM 713 O O . ASP A 1 88 ? -10.420 -11.491 6.913 1.00 90.25 88 ASP A O 1
ATOM 717 N N . SER A 1 89 ? -11.577 -12.410 5.228 1.00 94.56 89 SER A N 1
ATOM 718 C CA . SER A 1 89 ? -10.483 -13.273 4.753 1.00 94.56 89 SER A CA 1
ATOM 719 C C . SER A 1 89 ? -9.318 -12.450 4.177 1.00 94.56 89 SER A C 1
ATOM 721 O O . SER A 1 89 ? -9.513 -11.677 3.229 1.00 94.56 89 SER A O 1
ATOM 723 N N . PRO A 1 90 ? -8.086 -12.629 4.694 1.00 92.81 90 PRO A N 1
ATOM 724 C CA . PRO A 1 90 ? -6.909 -11.972 4.135 1.00 92.81 90 PRO A CA 1
ATOM 725 C C . PRO A 1 90 ? -6.597 -12.481 2.720 1.00 92.81 90 PRO A C 1
ATOM 727 O O . PRO A 1 90 ? -6.230 -11.688 1.856 1.00 92.81 90 PRO A O 1
ATOM 730 N N . GLU A 1 91 ? -6.829 -13.759 2.424 1.00 95.56 91 GLU A N 1
ATOM 731 C CA . GLU A 1 91 ? -6.631 -14.341 1.091 1.00 95.56 91 GLU A CA 1
ATOM 732 C C . GLU A 1 91 ? -7.587 -13.725 0.065 1.00 95.56 91 GLU A C 1
ATOM 734 O O . GLU A 1 91 ? -7.182 -13.405 -1.057 1.00 95.56 91 GLU A O 1
ATOM 739 N N . ALA A 1 92 ? -8.848 -13.496 0.446 1.00 96.81 92 ALA A N 1
ATOM 740 C CA . ALA A 1 92 ? -9.815 -12.811 -0.405 1.00 96.81 92 ALA A CA 1
ATOM 741 C C . ALA A 1 92 ? -9.381 -11.364 -0.703 1.00 96.81 92 ALA A C 1
ATOM 743 O O . ALA A 1 92 ? -9.506 -10.908 -1.844 1.00 96.81 92 ALA A O 1
ATOM 744 N N . LEU A 1 93 ? -8.802 -10.663 0.280 1.00 96.44 93 LEU A N 1
ATOM 745 C CA . LEU A 1 93 ? -8.236 -9.323 0.094 1.00 96.44 93 LEU A CA 1
ATOM 746 C C . LEU A 1 93 ? -7.004 -9.334 -0.822 1.00 96.44 93 LEU A C 1
ATOM 748 O O . LEU A 1 93 ? -6.917 -8.497 -1.726 1.00 96.44 93 LEU A O 1
ATOM 752 N N . LYS A 1 94 ? -6.085 -10.297 -0.658 1.00 97.44 94 LYS A N 1
ATOM 753 C CA . LYS A 1 94 ? -4.930 -10.478 -1.559 1.00 97.44 94 LYS A CA 1
ATOM 754 C C . LYS A 1 94 ? -5.397 -10.741 -2.992 1.00 97.44 94 LYS A C 1
ATOM 756 O O . LYS A 1 94 ? -4.942 -10.082 -3.928 1.00 97.44 94 LYS A O 1
ATOM 761 N N . ARG A 1 95 ? -6.384 -11.629 -3.173 1.00 97.75 95 ARG A N 1
ATOM 762 C CA . ARG A 1 95 ? -6.987 -11.931 -4.482 1.00 97.75 95 ARG A CA 1
ATOM 763 C C . ARG A 1 95 ? -7.633 -10.702 -5.115 1.00 97.75 95 ARG A C 1
ATOM 765 O O . ARG A 1 95 ? -7.374 -10.419 -6.281 1.00 97.75 95 ARG A O 1
ATOM 772 N N . TYR A 1 96 ? -8.442 -9.962 -4.358 1.00 97.19 96 TYR A N 1
ATOM 773 C CA . TYR A 1 96 ? -9.052 -8.724 -4.841 1.00 97.19 96 TYR A CA 1
ATOM 774 C C . TYR A 1 96 ? -7.987 -7.707 -5.260 1.00 97.19 96 TYR A C 1
ATOM 776 O O . TYR A 1 96 ? -8.098 -7.108 -6.325 1.00 97.19 96 TYR A O 1
ATOM 784 N N . THR A 1 97 ? -6.927 -7.558 -4.465 1.00 97.88 97 THR A N 1
ATOM 785 C CA . THR A 1 97 ? -5.815 -6.645 -4.762 1.00 97.88 97 THR A CA 1
ATOM 786 C C . THR A 1 97 ? -5.123 -7.010 -6.075 1.00 97.88 97 THR A C 1
ATOM 788 O O . THR A 1 97 ? -4.893 -6.132 -6.903 1.00 97.88 97 THR A O 1
ATOM 791 N N . ARG A 1 98 ? -4.867 -8.301 -6.322 1.00 98.38 98 ARG A N 1
ATOM 792 C CA . ARG A 1 98 ? -4.299 -8.791 -7.592 1.00 98.38 98 ARG A CA 1
ATOM 793 C C . ARG A 1 98 ? -5.186 -8.469 -8.795 1.00 98.38 98 ARG A C 1
ATOM 795 O O . ARG A 1 98 ? -4.680 -8.046 -9.829 1.00 98.38 98 ARG A O 1
ATOM 802 N N . GLU A 1 99 ? -6.504 -8.634 -8.683 1.00 98.00 99 GLU A N 1
ATOM 803 C CA . GLU A 1 99 ? -7.419 -8.247 -9.769 1.00 98.00 99 GLU A CA 1
ATOM 804 C C . GLU A 1 99 ? -7.488 -6.723 -9.946 1.00 98.00 99 GLU A C 1
ATOM 806 O O . GLU A 1 99 ? -7.429 -6.230 -11.071 1.00 98.00 99 GLU A O 1
ATOM 811 N N . ALA A 1 100 ? -7.520 -5.963 -8.849 1.00 97.62 100 ALA A N 1
ATOM 812 C CA . ALA A 1 100 ? -7.507 -4.504 -8.890 1.00 97.62 100 ALA A CA 1
ATOM 813 C C . ALA A 1 100 ? -6.243 -3.965 -9.578 1.00 97.62 100 ALA A C 1
ATOM 815 O O . ALA A 1 100 ? -6.328 -3.025 -10.366 1.00 97.62 100 ALA A O 1
ATOM 816 N N . MET A 1 101 ? -5.084 -4.585 -9.343 1.00 98.00 101 MET A N 1
ATOM 817 C CA . MET A 1 101 ? -3.835 -4.187 -9.990 1.00 98.00 101 MET A CA 1
ATOM 818 C C . MET A 1 101 ? -3.803 -4.513 -11.490 1.00 98.00 101 MET A C 1
ATOM 820 O O . MET A 1 101 ? -3.222 -3.745 -12.259 1.00 98.00 101 MET A O 1
ATOM 824 N N . LYS A 1 102 ? -4.484 -5.574 -11.950 1.00 97.44 102 LYS A N 1
ATOM 825 C CA . LYS A 1 102 ? -4.670 -5.815 -13.395 1.00 97.44 102 LYS A CA 1
ATOM 826 C C . LYS A 1 102 ? -5.485 -4.704 -14.050 1.00 97.44 102 LYS A C 1
ATOM 828 O O . LYS A 1 102 ? -5.114 -4.243 -15.127 1.00 97.44 102 LYS A O 1
ATOM 833 N N . GLU A 1 103 ? -6.566 -4.260 -13.409 1.00 96.44 103 GLU A N 1
ATOM 834 C CA . GLU A 1 103 ? -7.357 -3.133 -13.922 1.00 96.44 103 GLU A CA 1
ATOM 835 C C . GLU A 1 103 ? -6.576 -1.818 -13.856 1.00 96.44 103 GLU A C 1
ATOM 837 O O . GLU A 1 103 ? -6.609 -1.034 -14.805 1.00 96.44 103 GLU A O 1
ATOM 842 N N . TYR A 1 104 ? -5.797 -1.606 -12.791 1.00 96.12 104 TYR A N 1
ATOM 843 C CA . TYR A 1 104 ? -4.893 -0.463 -12.685 1.00 96.12 104 TYR A CA 1
ATOM 844 C C . TYR A 1 104 ? -3.891 -0.421 -13.847 1.00 96.12 104 TYR A C 1
ATOM 846 O O . TYR A 1 104 ? -3.718 0.630 -14.460 1.00 96.12 104 TYR A O 1
ATOM 854 N N . ALA A 1 105 ? -3.292 -1.560 -14.211 1.00 95.94 105 ALA A N 1
ATOM 855 C CA . ALA A 1 105 ? -2.384 -1.650 -15.354 1.00 95.94 105 ALA A CA 1
ATOM 856 C C . ALA A 1 105 ? -3.061 -1.264 -16.677 1.00 95.94 105 ALA A C 1
ATOM 858 O O . ALA A 1 105 ? -2.519 -0.470 -17.447 1.00 95.94 105 ALA A O 1
ATOM 859 N N . ARG A 1 106 ? -4.284 -1.753 -16.916 1.00 94.12 106 ARG A N 1
ATOM 860 C CA . ARG A 1 106 ? -5.054 -1.413 -18.125 1.00 94.12 106 ARG A CA 1
ATOM 861 C C . ARG A 1 106 ? -5.439 0.066 -18.189 1.00 94.12 106 ARG A C 1
ATOM 863 O O . ARG A 1 106 ? -5.517 0.627 -19.281 1.00 94.12 106 ARG A O 1
ATOM 870 N N . ALA A 1 107 ? -5.639 0.709 -17.040 1.00 95.38 107 ALA A N 1
ATOM 871 C CA . ALA A 1 107 ? -6.026 2.114 -16.946 1.00 95.38 107 ALA A CA 1
ATOM 872 C C . ALA A 1 107 ? -4.902 3.107 -17.304 1.00 95.38 107 ALA A C 1
ATOM 874 O O . ALA A 1 107 ? -5.153 4.309 -17.373 1.00 95.38 107 ALA A O 1
ATOM 875 N N . PHE A 1 108 ? -3.672 2.649 -17.576 1.00 93.75 108 PHE A N 1
ATOM 876 C CA . PHE A 1 108 ? -2.610 3.541 -18.054 1.00 93.75 108 PHE A CA 1
ATOM 877 C C . PHE A 1 108 ? -2.900 4.129 -19.437 1.00 93.75 108 PHE A C 1
ATOM 879 O O . PHE A 1 108 ? -2.317 5.159 -19.763 1.00 93.75 108 PHE A O 1
ATOM 886 N N . HIS A 1 109 ? -3.768 3.494 -20.241 1.00 90.44 109 HIS A N 1
ATOM 887 C CA . HIS A 1 109 ? -4.105 3.926 -21.607 1.00 90.44 109 HIS A CA 1
ATOM 888 C C . HIS A 1 109 ? -2.859 4.271 -22.446 1.00 90.44 109 HIS A C 1
ATOM 890 O O . HIS A 1 109 ? -2.824 5.253 -23.187 1.00 90.44 109 HIS A O 1
ATOM 896 N N . ARG A 1 110 ? -1.807 3.464 -22.280 1.00 92.56 110 ARG A N 1
ATOM 897 C CA . ARG A 1 110 ? -0.509 3.594 -22.943 1.00 92.56 110 ARG A CA 1
ATOM 898 C C . ARG A 1 110 ? -0.097 2.253 -23.525 1.00 92.56 110 ARG A C 1
ATOM 900 O O . ARG A 1 110 ? -0.558 1.202 -23.078 1.00 92.56 110 ARG A O 1
ATOM 907 N N . GLU A 1 111 ? 0.814 2.322 -24.482 1.00 93.69 111 GLU A N 1
ATOM 908 C CA . GLU A 1 111 ? 1.448 1.154 -25.075 1.00 93.69 111 GLU A CA 1
ATOM 909 C C . GLU A 1 111 ? 2.938 1.124 -24.735 1.00 93.69 111 GLU A C 1
ATOM 911 O O . GLU A 1 111 ? 3.595 2.165 -24.641 1.00 93.69 111 GLU A O 1
ATOM 916 N N . ILE A 1 112 ? 3.455 -0.086 -24.550 1.00 92.50 112 ILE A N 1
ATOM 917 C CA . ILE A 1 112 ? 4.878 -0.403 -24.445 1.00 92.50 112 ILE A CA 1
ATOM 918 C C . ILE A 1 112 ? 5.146 -1.383 -25.581 1.00 92.50 112 ILE A C 1
ATOM 920 O O . ILE A 1 112 ? 4.485 -2.414 -25.657 1.00 92.50 112 ILE A O 1
ATOM 924 N N . ASP A 1 113 ? 6.048 -1.038 -26.498 1.00 93.62 113 ASP A N 1
ATOM 925 C CA . ASP A 1 113 ? 6.395 -1.871 -27.659 1.00 93.62 113 ASP A CA 1
ATOM 926 C C . ASP A 1 113 ? 5.178 -2.336 -28.489 1.00 93.62 113 ASP A C 1
ATOM 928 O O . ASP A 1 113 ? 5.105 -3.476 -28.945 1.00 93.62 113 ASP A O 1
ATOM 932 N N . GLY A 1 114 ? 4.189 -1.451 -28.671 1.00 93.56 114 GLY A N 1
ATOM 933 C CA . GLY A 1 114 ? 2.992 -1.713 -29.482 1.00 93.56 114 GLY A CA 1
ATOM 934 C C . GLY A 1 114 ? 1.955 -2.640 -28.837 1.00 93.56 114 GLY A C 1
ATOM 935 O O . GLY A 1 114 ? 1.028 -3.081 -29.514 1.00 93.56 114 GLY A O 1
ATOM 936 N N . ARG A 1 115 ? 2.088 -2.951 -27.540 1.00 95.38 115 ARG A N 1
ATOM 937 C CA . ARG A 1 115 ? 1.063 -3.656 -26.756 1.00 95.38 115 ARG A CA 1
ATOM 938 C C . ARG A 1 115 ? 0.578 -2.810 -25.575 1.00 95.38 115 ARG A C 1
ATOM 940 O O . ARG A 1 115 ? 1.358 -2.022 -25.036 1.00 95.38 115 ARG A O 1
ATOM 947 N N . PRO A 1 116 ? -0.671 -2.993 -25.113 1.00 94.44 116 PRO A N 1
ATOM 948 C CA . PRO A 1 116 ? -1.148 -2.358 -23.889 1.00 94.44 116 PRO A CA 1
ATOM 949 C C . PRO A 1 116 ? -0.287 -2.722 -22.674 1.00 94.44 116 PRO A C 1
ATOM 951 O O . PRO A 1 116 ? 0.256 -3.831 -22.591 1.00 94.44 116 PRO A O 1
ATOM 954 N N . VAL A 1 117 ? -0.212 -1.799 -21.713 1.00 96.19 117 VAL A N 1
ATOM 955 C CA . VAL A 1 117 ? 0.395 -2.055 -20.399 1.00 96.19 117 VAL A CA 1
ATOM 956 C C . VAL A 1 117 ? -0.328 -3.218 -19.714 1.00 96.19 117 VAL A C 1
ATOM 958 O O . VAL A 1 117 ? -1.557 -3.243 -19.607 1.00 96.19 117 VAL A O 1
ATOM 961 N N . ALA A 1 118 ? 0.451 -4.186 -19.244 1.00 94.88 118 ALA A N 1
ATOM 962 C CA . ALA A 1 118 ? -0.008 -5.347 -18.503 1.00 94.88 118 ALA A CA 1
ATOM 963 C C . ALA A 1 118 ? 0.518 -5.305 -17.064 1.00 94.88 118 ALA A C 1
ATOM 965 O O . ALA A 1 118 ? 1.428 -4.552 -16.727 1.00 94.88 118 ALA A O 1
ATOM 966 N N . ILE A 1 119 ? -0.037 -6.155 -16.198 1.00 96.19 119 ILE A N 1
ATOM 967 C CA . ILE A 1 119 ? 0.398 -6.230 -14.798 1.00 96.19 119 ILE A CA 1
ATOM 968 C C . ILE A 1 119 ? 1.881 -6.600 -14.653 1.00 96.19 119 ILE A C 1
ATOM 970 O O . ILE A 1 119 ? 2.539 -6.159 -13.721 1.00 96.19 119 ILE A O 1
ATOM 974 N N . THR A 1 120 ? 2.432 -7.347 -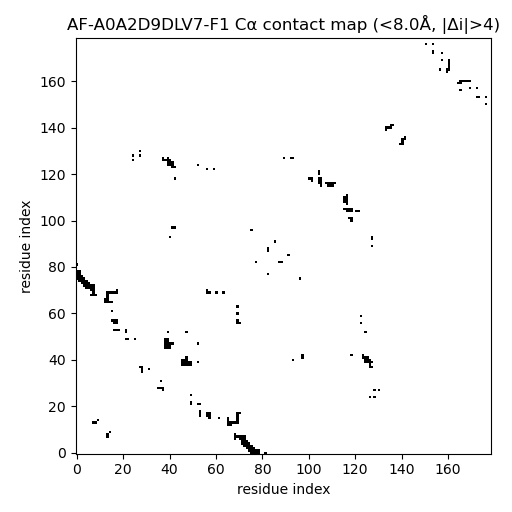15.610 1.00 95.25 120 THR A N 1
ATOM 975 C CA . THR A 1 120 ? 3.856 -7.711 -15.654 1.00 95.25 120 THR A CA 1
ATOM 976 C C . THR A 1 120 ? 4.783 -6.518 -15.883 1.00 95.25 120 THR A C 1
ATOM 978 O O . THR A 1 120 ? 5.978 -6.636 -15.639 1.00 95.25 120 THR A O 1
ATOM 981 N N . ASP A 1 121 ? 4.252 -5.380 -16.338 1.00 95.56 121 ASP A N 1
ATOM 982 C CA . ASP A 1 121 ? 5.013 -4.140 -16.526 1.00 95.56 121 ASP A CA 1
ATOM 983 C C . ASP A 1 121 ? 5.028 -3.264 -15.263 1.00 95.56 121 ASP A C 1
ATOM 985 O O . ASP A 1 121 ? 5.664 -2.210 -15.245 1.00 95.56 121 ASP A O 1
ATOM 989 N N . ILE A 1 122 ? 4.311 -3.669 -14.208 1.00 94.94 122 ILE A N 1
ATOM 990 C CA . ILE A 1 122 ? 4.187 -2.915 -12.962 1.00 94.94 122 ILE A CA 1
ATOM 991 C C . ILE A 1 122 ? 4.859 -3.686 -11.832 1.00 94.94 122 ILE A C 1
ATOM 993 O O . ILE A 1 122 ? 4.400 -4.749 -11.418 1.00 94.94 122 ILE A O 1
ATOM 997 N N . LYS A 1 123 ? 5.907 -3.090 -11.263 1.00 97.25 123 LYS A N 1
ATOM 998 C CA . LYS A 1 123 ? 6.482 -3.531 -9.992 1.00 97.25 123 LYS A CA 1
ATOM 999 C C . LYS A 1 123 ? 5.637 -2.973 -8.846 1.00 97.25 123 LYS A C 1
ATOM 1001 O O . LYS A 1 123 ? 5.575 -1.756 -8.668 1.00 97.25 123 LYS A O 1
ATOM 1006 N N . TYR A 1 124 ? 4.975 -3.844 -8.090 1.00 97.94 124 TYR A N 1
ATOM 1007 C CA . TYR A 1 124 ? 4.221 -3.452 -6.902 1.00 97.94 124 TYR A CA 1
ATOM 1008 C C . TYR A 1 124 ? 4.377 -4.483 -5.789 1.00 97.94 124 TYR A C 1
ATOM 1010 O O . TYR A 1 124 ? 4.559 -5.668 -6.052 1.00 97.94 124 TYR A O 1
ATOM 1018 N N . TYR A 1 125 ? 4.227 -4.004 -4.560 1.00 98.38 125 TYR A N 1
ATOM 1019 C CA . TYR A 1 125 ? 4.091 -4.822 -3.364 1.00 98.38 125 TYR A CA 1
ATOM 1020 C C . TYR A 1 125 ? 2.906 -4.309 -2.568 1.00 98.38 125 TYR A C 1
ATOM 10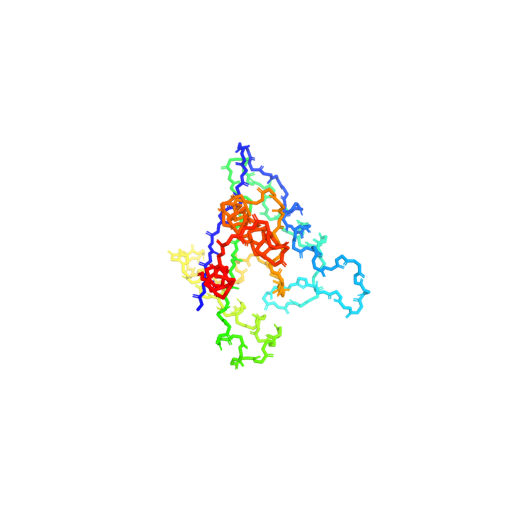22 O O . TYR A 1 125 ? 2.602 -3.113 -2.581 1.00 98.38 125 TYR A O 1
ATOM 1030 N N . ALA A 1 126 ? 2.226 -5.216 -1.891 1.00 97.69 126 ALA A N 1
ATOM 1031 C CA . ALA A 1 126 ? 1.077 -4.914 -1.066 1.00 97.69 126 ALA A CA 1
ATOM 1032 C C . ALA A 1 126 ? 1.175 -5.665 0.258 1.00 97.69 126 ALA A C 1
ATOM 1034 O O . ALA A 1 126 ? 1.877 -6.6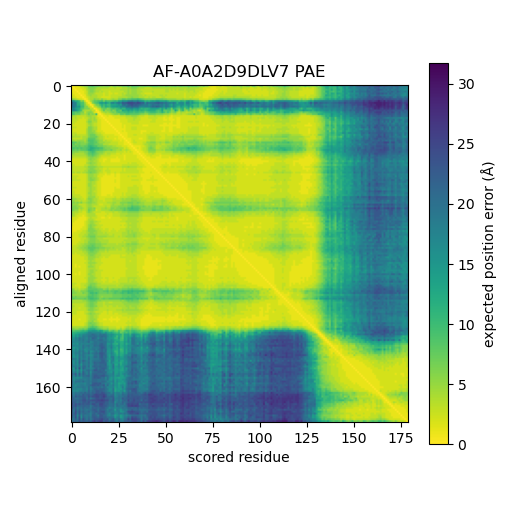67 0.377 1.00 97.69 126 ALA A O 1
ATOM 1035 N N . LYS A 1 127 ? 0.454 -5.165 1.256 1.00 96.00 127 LYS A N 1
ATOM 1036 C CA . LYS A 1 127 ? 0.337 -5.782 2.571 1.00 96.00 127 LYS A CA 1
ATOM 1037 C C . LYS A 1 127 ? -1.088 -5.609 3.073 1.00 96.00 127 LYS A C 1
ATOM 1039 O O . LYS A 1 127 ? -1.710 -4.577 2.816 1.00 96.00 127 LYS A O 1
ATOM 1044 N N . VAL A 1 128 ? -1.624 -6.631 3.732 1.00 94.69 128 VAL A N 1
ATOM 1045 C CA . VAL A 1 128 ? -2.956 -6.562 4.342 1.00 94.69 128 VAL A CA 1
ATOM 1046 C C . VAL A 1 128 ? -2.812 -5.939 5.730 1.00 94.69 128 VAL A C 1
ATOM 1048 O O . VAL A 1 128 ? -2.149 -6.505 6.588 1.00 94.69 128 VAL A O 1
ATOM 1051 N N . GLU A 1 129 ? -3.435 -4.782 5.953 1.00 89.25 129 GLU A N 1
ATOM 1052 C CA . GLU A 1 129 ? -3.530 -4.149 7.278 1.00 89.25 129 GLU A CA 1
ATOM 1053 C C . GLU A 1 129 ? -4.914 -4.405 7.887 1.00 89.25 129 GLU A C 1
ATOM 1055 O O . GLU A 1 129 ? -5.940 -4.321 7.200 1.00 89.25 129 GLU A O 1
ATOM 1060 N N . ARG A 1 130 ? -4.959 -4.697 9.190 1.00 83.31 130 ARG A N 1
ATOM 1061 C CA . ARG A 1 130 ? -6.207 -4.943 9.936 1.00 83.31 130 ARG A CA 1
ATOM 1062 C C . ARG A 1 130 ? -6.653 -3.738 10.754 1.00 83.31 130 ARG A C 1
ATOM 1064 O O . ARG A 1 130 ? -7.838 -3.612 11.066 1.00 83.31 130 ARG A O 1
ATOM 1071 N N . GLN A 1 131 ? -5.729 -2.859 11.118 1.00 73.62 131 GLN A N 1
ATOM 1072 C CA . GLN A 1 131 ? -5.960 -1.740 12.012 1.00 73.62 131 GLN A CA 1
ATOM 1073 C C . GLN A 1 131 ? -5.400 -0.450 11.424 1.00 73.62 131 GLN A C 1
ATOM 1075 O O . GLN A 1 131 ? -4.219 -0.298 11.129 1.00 73.62 131 GLN A O 1
ATOM 1080 N N . ARG A 1 132 ? -6.253 0.573 11.353 1.00 62.16 132 ARG A N 1
ATOM 1081 C CA . ARG A 1 132 ? -5.769 1.933 11.118 1.00 62.16 132 ARG A CA 1
ATOM 1082 C C . ARG A 1 132 ? -5.142 2.467 12.395 1.00 62.16 132 ARG A C 1
ATOM 1084 O O . ARG A 1 132 ? -5.828 3.022 13.249 1.00 62.16 132 ARG A O 1
ATOM 1091 N N . THR A 1 133 ? -3.836 2.318 12.518 1.00 57.00 133 THR A N 1
ATOM 1092 C CA . THR A 1 133 ? -3.050 3.079 13.487 1.00 57.00 133 THR A CA 1
ATOM 1093 C C . THR A 1 133 ? -2.717 4.438 12.885 1.00 57.00 133 THR A C 1
ATOM 1095 O O . THR A 1 133 ? -2.161 4.529 11.792 1.00 57.00 133 THR A O 1
ATOM 1098 N N . PHE A 1 134 ? -3.092 5.496 13.598 1.00 55.06 134 PHE A N 1
ATOM 1099 C CA . PHE A 1 134 ? -2.712 6.858 13.255 1.00 55.06 134 PHE A CA 1
ATOM 1100 C C . PHE A 1 134 ? -1.604 7.317 14.202 1.00 55.06 134 PHE A C 1
ATOM 1102 O O . PHE A 1 134 ? -1.714 7.150 15.420 1.00 55.06 134 PHE A O 1
ATOM 1109 N N . LYS A 1 135 ? -0.548 7.928 13.668 1.00 53.50 135 LYS A N 1
ATOM 1110 C CA . LYS A 1 135 ? 0.433 8.657 14.474 1.00 53.50 135 LYS A CA 1
ATOM 1111 C C . LYS A 1 135 ? -0.239 9.917 15.016 1.00 53.50 135 LYS A C 1
ATOM 1113 O O . LYS A 1 135 ? -1.012 10.567 14.319 1.00 53.50 135 LYS A O 1
ATOM 1118 N N . GLY A 1 136 ? 0.082 10.318 16.248 1.00 55.22 136 GLY A N 1
ATOM 1119 C CA . GLY A 1 136 ? -0.526 11.496 16.891 1.00 55.22 136 GLY A CA 1
ATOM 1120 C C . GLY A 1 136 ? -0.377 12.809 16.101 1.00 55.22 136 GLY A C 1
ATOM 1121 O O . GLY A 1 136 ? -1.130 13.757 16.304 1.00 55.22 136 GLY A O 1
ATOM 1122 N N . THR A 1 137 ? 0.589 12.868 15.183 1.00 58.12 137 THR A N 1
ATOM 1123 C CA . THR A 1 137 ? 0.855 14.009 14.300 1.00 58.12 137 THR A CA 1
ATOM 1124 C C . THR A 1 137 ? 0.150 13.932 12.949 1.00 58.12 137 THR A C 1
ATOM 1126 O O . THR A 1 137 ? 0.201 14.916 12.204 1.00 58.12 137 THR A O 1
ATOM 1129 N N . ASP A 1 138 ? -0.500 12.814 12.625 1.00 59.06 138 ASP A N 1
ATOM 1130 C CA . ASP A 1 138 ? -1.182 12.637 11.350 1.00 59.06 138 ASP A CA 1
ATOM 1131 C C . ASP A 1 138 ? -2.276 13.685 11.192 1.00 59.06 138 ASP A C 1
ATOM 1133 O O . ASP A 1 138 ? -2.988 14.037 12.135 1.00 59.06 138 ASP A O 1
ATOM 1137 N N . LYS A 1 139 ? -2.432 14.189 9.965 1.00 63.75 139 LYS A N 1
ATOM 1138 C CA . LYS A 1 139 ? -3.412 15.236 9.658 1.00 63.75 139 LYS A CA 1
ATOM 1139 C C . LYS A 1 139 ? -4.827 14.827 10.088 1.00 63.75 139 LYS A C 1
ATOM 1141 O O . LYS A 1 139 ? -5.531 15.648 10.655 1.00 63.75 139 LYS A O 1
ATOM 1146 N N . GLN A 1 140 ? -5.189 13.555 9.919 1.00 61.09 140 GLN A N 1
ATOM 1147 C CA . GLN A 1 140 ? -6.476 13.006 10.362 1.00 61.09 140 GLN A CA 1
ATOM 1148 C C . GLN A 1 140 ? -6.637 13.033 11.888 1.00 61.09 140 GLN A C 1
ATOM 1150 O O . GLN A 1 140 ? -7.738 13.259 12.376 1.00 61.09 140 GLN A O 1
ATOM 1155 N N . VAL A 1 141 ? -5.556 12.845 12.653 1.00 65.62 141 VAL A N 1
ATOM 1156 C CA . VAL A 1 141 ? -5.582 12.958 14.121 1.00 65.62 141 VAL A CA 1
ATOM 1157 C C . VAL A 1 141 ? -5.692 14.416 14.540 1.00 65.62 141 VAL A C 1
ATOM 1159 O O . VAL A 1 141 ? -6.508 14.737 15.397 1.00 65.62 141 VAL A O 1
ATOM 1162 N N . ARG A 1 142 ? -4.938 15.310 13.888 1.00 72.19 142 ARG A N 1
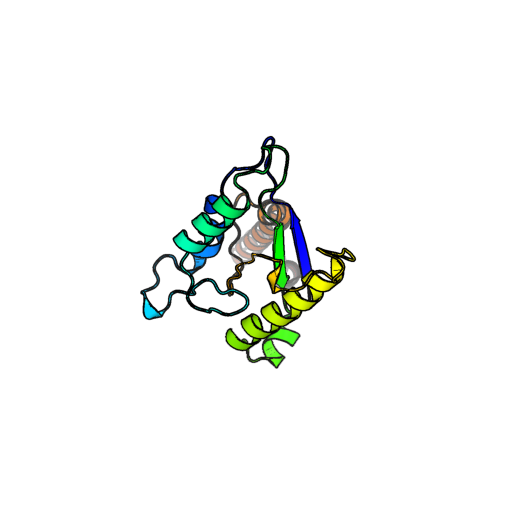ATOM 1163 C CA . ARG A 1 142 ? -4.995 16.759 14.137 1.00 72.19 142 ARG A CA 1
ATOM 1164 C C . ARG A 1 142 ? -6.365 17.351 13.812 1.00 72.19 142 ARG A C 1
ATOM 1166 O O . ARG A 1 142 ? -6.891 18.133 14.593 1.00 72.19 142 ARG A O 1
ATOM 1173 N N . GLU A 1 143 ? -6.961 16.964 12.689 1.00 74.50 143 GLU A N 1
ATOM 1174 C CA . GLU A 1 143 ? -8.309 17.394 12.297 1.00 74.50 143 GLU A CA 1
ATOM 1175 C C . GLU A 1 143 ? -9.373 16.811 13.238 1.00 74.50 143 GLU A C 1
ATOM 1177 O O . GLU A 1 143 ? -10.304 17.517 13.627 1.00 74.50 143 GLU A O 1
ATOM 1182 N N . ASN A 1 144 ? -9.189 15.570 13.702 1.00 77.75 144 ASN A N 1
ATOM 1183 C CA . ASN A 1 144 ? -10.074 14.961 14.696 1.00 77.75 144 ASN A CA 1
ATOM 1184 C C . ASN A 1 144 ? -9.873 15.486 16.125 1.00 77.75 144 ASN A C 1
ATOM 1186 O O . ASN A 1 144 ? -10.698 15.212 17.000 1.00 77.75 144 ASN A O 1
ATOM 1190 N N . GLN A 1 145 ? -8.818 16.261 16.382 1.00 80.69 145 GLN A N 1
ATOM 1191 C CA . GLN A 1 145 ? -8.489 16.746 17.719 1.00 80.69 145 GLN A CA 1
ATOM 1192 C C . GLN A 1 145 ? -9.568 17.678 18.279 1.00 80.69 145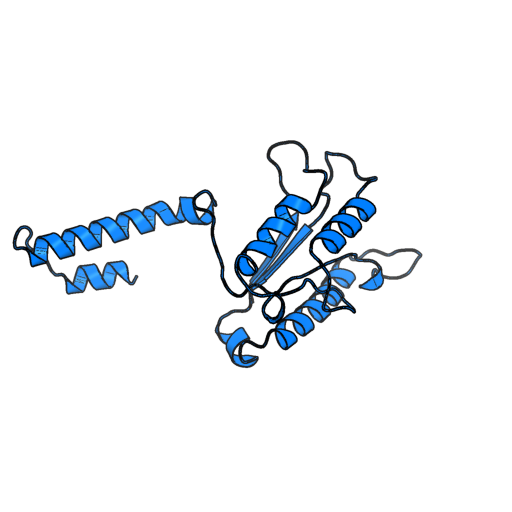 GLN A C 1
ATOM 1194 O O . GLN A 1 145 ? -9.853 17.622 19.471 1.00 80.69 145 GLN A O 1
ATOM 1199 N N . LEU A 1 146 ? -10.238 18.460 17.424 1.00 83.31 146 LEU A N 1
ATOM 1200 C CA . LEU A 1 146 ? -11.380 19.293 17.824 1.00 83.31 146 LEU A CA 1
ATOM 1201 C C . LEU A 1 146 ? -12.534 18.449 18.384 1.00 83.31 146 LEU A C 1
ATOM 1203 O O . LEU A 1 146 ? -13.090 18.769 19.435 1.00 83.31 146 LEU A O 1
ATOM 1207 N N . TYR A 1 147 ? -12.857 17.337 17.722 1.00 84.38 147 TYR A N 1
ATOM 1208 C CA . TYR A 1 147 ? -13.887 16.408 18.187 1.00 84.38 147 TYR A CA 1
ATOM 1209 C C . TYR A 1 147 ? -13.455 15.691 19.470 1.00 84.38 147 TYR A C 1
ATOM 1211 O O . TYR A 1 147 ? -14.255 15.552 20.394 1.00 84.38 147 TYR A O 1
ATOM 1219 N N . ALA A 1 148 ? -12.184 15.292 19.569 1.00 83.81 148 ALA A N 1
ATOM 1220 C CA . ALA A 1 148 ? -11.637 14.664 20.769 1.00 83.81 148 ALA A CA 1
ATOM 1221 C C . ALA A 1 148 ? -11.709 15.591 21.996 1.00 83.81 148 ALA A C 1
ATOM 1223 O O . ALA A 1 148 ? -12.132 15.151 23.067 1.00 83.81 148 ALA A O 1
ATOM 1224 N N . THR A 1 149 ? -11.367 16.874 21.833 1.00 88.06 149 THR A N 1
ATOM 1225 C CA . THR A 1 149 ? -11.501 17.894 22.885 1.00 88.06 149 THR A CA 1
ATOM 1226 C C . THR A 1 149 ? -12.958 18.061 23.304 1.00 88.06 149 THR A C 1
ATOM 1228 O O . THR A 1 149 ? -13.254 17.980 24.495 1.00 88.06 149 THR A O 1
ATOM 1231 N N . LYS A 1 150 ? -13.889 18.175 22.345 1.00 89.75 150 LYS A N 1
ATOM 1232 C CA . LYS A 1 150 ? -15.322 18.302 22.651 1.00 89.75 150 LYS A CA 1
ATOM 1233 C C . LYS A 1 150 ? -15.863 17.085 23.416 1.00 89.75 150 LYS A C 1
ATOM 1235 O O . LYS A 1 150 ? -16.605 17.229 24.383 1.00 89.75 150 LYS A O 1
ATOM 1240 N N . ILE A 1 151 ? -15.462 15.871 23.033 1.00 89.62 151 ILE A N 1
ATOM 1241 C CA . ILE A 1 151 ? -15.835 14.642 23.754 1.00 89.62 151 ILE A CA 1
ATOM 1242 C C . ILE A 1 151 ? -15.272 14.645 25.183 1.00 89.62 151 ILE A C 1
ATOM 1244 O O . ILE A 1 151 ? -15.944 14.186 26.109 1.00 89.62 151 ILE A O 1
ATOM 1248 N N . LEU A 1 152 ? -14.045 15.135 25.380 1.00 91.81 152 LEU A N 1
ATOM 1249 C CA . LEU A 1 152 ? -13.425 15.223 26.701 1.00 91.81 152 LEU A CA 1
ATOM 1250 C C . LEU A 1 152 ? -14.165 16.210 27.615 1.00 91.81 152 LEU A C 1
ATOM 1252 O O . LEU A 1 152 ? -14.412 15.880 28.775 1.00 91.81 152 LEU A O 1
ATOM 1256 N N . GLU A 1 153 ? -14.558 17.371 27.093 1.00 93.19 153 GLU A N 1
ATOM 1257 C CA . GLU A 1 153 ? -15.374 18.362 27.806 1.00 93.19 153 GLU A CA 1
ATOM 1258 C C . GLU A 1 153 ? -16.714 17.761 28.243 1.00 93.19 153 GLU A C 1
ATOM 1260 O O . GLU A 1 153 ? -17.016 17.736 29.435 1.00 93.19 153 GLU A O 1
ATOM 1265 N N . LEU A 1 154 ? -17.446 17.127 27.319 1.00 93.44 154 LEU A N 1
ATOM 1266 C CA . LEU A 1 154 ? -18.715 16.457 27.629 1.00 93.44 154 LEU A CA 1
ATOM 1267 C C . LEU A 1 154 ? -18.554 15.369 28.709 1.00 93.44 154 LEU A C 1
ATOM 1269 O O . LEU A 1 154 ? -19.410 15.209 29.581 1.00 93.44 154 LEU A O 1
ATOM 1273 N N . LYS A 1 155 ? -17.441 14.621 28.699 1.00 91.88 155 LYS A N 1
ATOM 1274 C CA . LYS A 1 155 ? -17.125 13.631 29.748 1.00 91.88 155 LYS A CA 1
ATOM 1275 C C . LYS A 1 155 ? -16.814 14.279 31.099 1.00 91.88 155 LYS A C 1
ATOM 1277 O O . LYS A 1 155 ? -17.117 13.681 32.136 1.00 91.88 155 LYS A O 1
ATOM 1282 N N . ASN A 1 156 ? -16.190 15.454 31.113 1.00 93.56 156 ASN A N 1
ATOM 1283 C CA . ASN A 1 156 ? -15.939 16.209 32.338 1.00 93.56 156 ASN A CA 1
ATOM 1284 C C . ASN A 1 156 ? -17.247 16.732 32.930 1.00 93.56 156 ASN A C 1
ATOM 1286 O O . ASN A 1 156 ? -17.478 16.521 34.119 1.00 93.56 156 ASN A O 1
ATOM 1290 N N . ASP A 1 157 ? -18.134 17.280 32.102 1.00 92.94 157 ASP A N 1
ATOM 1291 C CA . ASP A 1 157 ? -19.449 17.761 32.530 1.00 92.94 157 ASP A CA 1
ATOM 1292 C C . ASP A 1 157 ? -20.298 16.632 33.113 1.00 92.94 157 ASP A C 1
ATOM 1294 O O . ASP A 1 157 ? -20.863 16.777 34.194 1.00 92.94 157 ASP A O 1
ATOM 1298 N N . ILE A 1 158 ? -20.316 15.456 32.470 1.00 92.88 158 ILE A N 1
ATOM 1299 C CA . ILE A 1 158 ? -20.985 14.265 33.021 1.00 92.88 158 ILE A CA 1
ATOM 1300 C C . ILE A 1 158 ? -20.420 13.908 34.403 1.00 92.88 158 ILE A C 1
ATOM 1302 O O . ILE A 1 158 ? -21.186 13.596 35.316 1.00 92.88 158 ILE A O 1
ATOM 1306 N N . ARG A 1 159 ? -19.091 13.955 34.585 1.00 93.12 159 ARG A N 1
ATOM 1307 C CA . ARG A 1 159 ? -18.466 13.685 35.890 1.00 93.12 159 ARG A CA 1
ATOM 1308 C C . ARG A 1 159 ? -18.870 14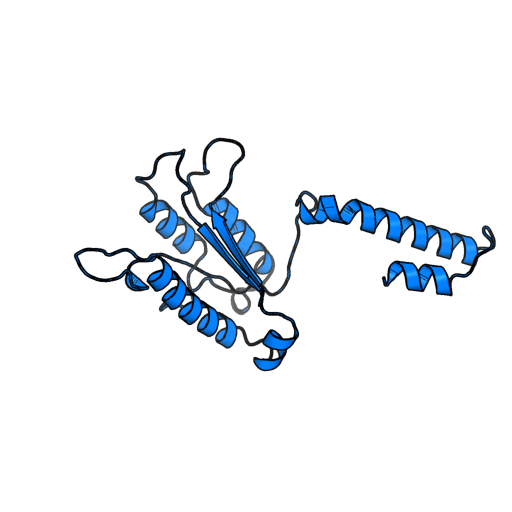.718 36.940 1.00 93.12 159 ARG A C 1
ATOM 1310 O O . ARG A 1 159 ? -19.194 14.319 38.053 1.00 93.12 159 ARG A O 1
ATOM 1317 N N . SER A 1 160 ? -18.880 16.001 36.597 1.00 91.56 160 SER A N 1
ATOM 1318 C CA . SER A 1 160 ? -19.268 17.079 37.512 1.00 91.56 160 SER A CA 1
ATOM 1319 C C . SER A 1 160 ? -20.756 17.024 37.875 1.00 91.56 160 SER A C 1
ATOM 1321 O O . SER A 1 160 ? -21.106 17.212 39.038 1.00 91.56 160 SER A O 1
ATOM 1323 N N . ILE A 1 161 ? -21.632 16.661 36.928 1.00 91.94 161 ILE A N 1
ATOM 1324 C CA . ILE A 1 161 ? -23.061 16.427 37.197 1.00 91.94 161 ILE A CA 1
ATOM 1325 C C . ILE A 1 161 ? -23.250 15.255 38.159 1.00 91.94 161 ILE A C 1
ATOM 1327 O O . ILE A 1 161 ? -23.993 15.362 39.131 1.00 91.94 161 ILE A O 1
ATOM 1331 N N . ASN A 1 162 ? -22.535 14.149 37.940 1.00 90.19 162 ASN A N 1
ATOM 1332 C CA . ASN A 1 162 ? -22.599 12.993 38.836 1.00 90.19 162 ASN A CA 1
ATOM 1333 C C . ASN A 1 162 ? -22.078 13.308 40.250 1.00 90.19 162 ASN A C 1
ATOM 1335 O O . ASN A 1 162 ? -22.513 12.672 41.205 1.00 90.19 162 ASN A O 1
ATOM 1339 N N . ARG A 1 163 ? -21.167 14.282 40.393 1.00 92.44 163 ARG A N 1
ATOM 1340 C CA . ARG A 1 163 ? -20.695 14.790 41.693 1.00 92.44 163 ARG A CA 1
ATOM 1341 C C . ARG A 1 163 ? -21.615 15.850 42.315 1.00 92.44 163 ARG A C 1
ATOM 1343 O O . ARG A 1 163 ? -21.359 16.272 43.435 1.00 92.44 163 ARG A O 1
ATOM 1350 N N . GLY A 1 164 ? -22.674 16.274 41.622 1.00 88.56 164 GLY A N 1
ATOM 1351 C CA . GLY A 1 164 ? -23.591 17.321 42.087 1.00 88.56 164 GLY A CA 1
ATOM 1352 C C . GLY A 1 164 ? -23.030 18.745 41.991 1.00 88.56 164 GLY A C 1
ATOM 1353 O O . GLY A 1 164 ? -23.635 19.675 42.513 1.00 88.56 164 GLY A O 1
ATOM 1354 N N . GLU A 1 165 ? -21.891 18.929 41.321 1.00 89.62 165 GLU A N 1
ATOM 1355 C CA . GLU A 1 165 ? -21.222 20.227 41.133 1.00 89.62 165 GLU A CA 1
ATOM 1356 C C . GLU A 1 165 ? -21.841 21.033 39.980 1.00 89.62 165 GLU A C 1
ATOM 1358 O O . GLU A 1 165 ? -21.678 22.247 39.894 1.00 89.62 165 GLU A O 1
ATOM 1363 N N . LEU A 1 166 ? -22.552 20.349 39.082 1.00 88.25 166 LEU A N 1
ATOM 1364 C CA . LEU A 1 166 ? -23.209 20.913 37.908 1.00 88.25 166 LEU A CA 1
ATOM 1365 C C . LEU A 1 166 ? -24.612 20.316 37.766 1.00 88.25 166 LEU A C 1
ATOM 1367 O O . LEU A 1 166 ? -24.825 19.131 38.012 1.00 88.25 166 LEU A O 1
ATOM 1371 N N . VAL A 1 167 ? -25.578 21.125 37.334 1.00 85.62 167 VAL A N 1
ATOM 1372 C CA . VAL A 1 167 ? -26.939 20.655 37.042 1.00 85.62 167 VAL A CA 1
ATOM 1373 C C . VAL A 1 167 ? -27.057 20.411 35.543 1.00 85.62 167 VAL A C 1
ATOM 1375 O O . VAL A 1 167 ? -26.843 21.320 34.746 1.00 85.62 167 VAL A O 1
ATOM 1378 N N . GLY A 1 168 ? -27.414 19.191 35.141 1.00 86.12 168 GLY A N 1
ATOM 1379 C CA . GLY A 1 168 ? -27.564 18.854 33.727 1.00 86.12 168 GLY A CA 1
ATOM 1380 C C . GLY A 1 168 ? -28.084 17.440 33.481 1.00 86.12 168 GLY A C 1
ATOM 1381 O O . GLY A 1 168 ? -28.208 16.630 34.398 1.00 86.12 168 GLY A O 1
ATOM 1382 N N . ASN A 1 169 ? -28.403 17.135 32.219 1.00 90.69 169 ASN A N 1
ATOM 1383 C CA . ASN A 1 169 ? -28.915 15.826 31.810 1.00 90.69 169 ASN A CA 1
ATOM 1384 C C . ASN A 1 169 ? -27.804 14.972 31.184 1.00 90.69 169 ASN A C 1
ATOM 1386 O O . ASN A 1 169 ? -27.448 15.137 30.015 1.00 90.69 169 ASN A O 1
ATOM 1390 N N . THR A 1 170 ? -27.301 14.008 31.952 1.00 88.38 170 THR A N 1
ATOM 1391 C CA . THR A 1 170 ? -26.223 13.106 31.522 1.00 88.38 170 THR A CA 1
ATOM 1392 C C . THR A 1 170 ? -26.599 12.247 30.311 1.00 88.38 170 THR A C 1
ATOM 1394 O O . THR A 1 170 ? -25.736 11.987 29.474 1.00 88.38 170 THR A O 1
ATOM 1397 N N . LYS A 1 171 ? -27.876 11.869 30.140 1.00 89.88 171 LYS A N 1
ATOM 1398 C CA . LYS A 1 171 ? -28.339 11.097 28.969 1.00 89.88 171 LYS A CA 1
ATOM 1399 C C . LYS A 1 171 ? -28.249 11.904 27.673 1.00 89.88 171 LYS A C 1
ATOM 1401 O O . LYS A 1 171 ? -27.967 11.336 26.619 1.00 89.88 171 LYS A O 1
ATOM 1406 N N . THR A 1 172 ? -28.481 13.215 27.735 1.00 89.38 172 THR A N 1
ATOM 1407 C CA . THR A 1 172 ? -28.361 14.103 26.568 1.00 89.38 172 THR A CA 1
ATOM 1408 C C . THR A 1 172 ? -26.901 14.261 26.153 1.00 89.38 172 THR A C 1
ATOM 1410 O O . THR A 1 172 ? -26.584 14.076 24.981 1.00 89.38 172 THR A O 1
ATOM 1413 N N . LEU A 1 173 ? -26.002 14.496 27.115 1.00 87.50 173 LEU A N 1
ATOM 1414 C CA . LEU A 1 173 ? -24.562 14.622 26.856 1.00 87.50 173 LEU A CA 1
ATOM 1415 C C . LEU A 1 173 ? -23.959 13.312 26.322 1.00 87.50 173 LEU A C 1
ATOM 1417 O O . LEU A 1 173 ? -23.141 13.326 25.407 1.00 87.50 173 LEU A O 1
ATOM 1421 N N . GLN A 1 174 ? -24.417 12.158 26.821 1.00 88.44 174 GLN A N 1
ATOM 1422 C CA . GLN A 1 174 ? -24.023 10.848 26.287 1.00 88.44 174 GLN A CA 1
ATOM 1423 C C . GLN A 1 174 ? -24.462 10.643 24.832 1.00 88.44 174 GLN A C 1
ATOM 1425 O O . GLN A 1 174 ? -23.697 10.092 24.044 1.00 88.44 174 GLN A O 1
ATOM 1430 N N . LYS A 1 175 ? -25.665 11.103 24.459 1.00 89.50 175 LYS A N 1
ATOM 1431 C CA . LYS A 1 175 ? -26.113 11.084 23.058 1.00 89.50 175 LYS A CA 1
ATOM 1432 C C . LYS A 1 175 ? -25.257 11.979 22.168 1.00 89.50 175 LYS A C 1
ATOM 1434 O O . LYS A 1 175 ? -25.033 11.618 21.022 1.00 89.50 175 LYS A O 1
ATOM 1439 N N . GLU A 1 176 ? -24.785 13.116 22.674 1.00 86.12 176 GLU A N 1
ATOM 1440 C CA . GLU A 1 176 ? -23.931 14.033 21.911 1.00 86.12 176 GLU A CA 1
ATOM 1441 C C . GLU A 1 176 ? -22.508 13.487 21.712 1.00 86.12 176 GLU A C 1
ATOM 1443 O O . GLU A 1 176 ? -21.925 13.710 20.660 1.00 86.12 176 GLU A O 1
ATOM 1448 N N . ILE A 1 177 ? -21.982 12.698 22.659 1.00 85.50 177 ILE A N 1
ATOM 1449 C CA . ILE A 1 177 ? -20.706 11.971 22.498 1.00 85.50 177 ILE A CA 1
ATOM 1450 C C . ILE A 1 177 ? -20.798 10.873 21.423 1.00 85.50 177 ILE A C 1
ATOM 1452 O O . ILE A 1 177 ? -19.801 10.559 20.780 1.00 85.50 177 ILE A O 1
ATOM 1456 N N . GLN A 1 178 ? -21.967 10.248 21.263 1.00 81.06 178 GLN A N 1
ATOM 1457 C CA . GLN A 1 178 ? -22.186 9.156 20.303 1.00 81.06 178 GLN A CA 1
ATOM 1458 C C . GLN A 1 178 ? -22.543 9.635 18.888 1.00 81.06 178 GLN A C 1
ATOM 1460 O O . GLN A 1 178 ? -22.756 8.800 18.007 1.00 81.06 178 GLN A O 1
ATOM 1465 N N . ARG A 1 179 ? -22.671 10.949 18.690 1.00 73.94 179 ARG A N 1
ATOM 1466 C CA . ARG A 1 179 ? -23.117 11.570 17.444 1.00 73.94 179 ARG A CA 1
ATOM 1467 C C . ARG A 1 179 ? -21.937 12.023 16.598 1.00 73.94 179 ARG A C 1
ATOM 1469 O O . ARG A 1 179 ? -22.056 11.873 15.364 1.00 73.94 179 ARG A O 1
#

Foldseek 3Di:
DDKDKAFQDDPPWGDLWCLVVLVVLQVVVPPPDPVPGQAKDALPGRHHHSVRLGVVLSVVQVPPDRRHGSDMDMDDDDDPVRCVVVVVDPVVVVVVVSVVLQVVQQVVVDDDPNHGGGSVNDDDIDTDDDDDDDDCPDPVNVVCVVVVVLLVVLVVQLVCVVVVNDDDDNVVSVVVNVD

Secondary structure (DSSP, 8-state):
-EEEEEE---SSSPPS-SHHHHHHHHGGGTT--GGGPPPBB-SS-S-B-HHHHHHHHHHHHTTS-TTS-S-EEEEEE--HHHHHHTTT-HHHHHHHHHHHHHHHHHTT--EETTEE--GGG----B----S-PPPTTSHHHHHHHHHHHHHHHHHHHHHHHHTTSS---HHHHHHHHT-

Sequence (179 aa):
MYITITAQKVQGNYAQSAADFVDYLEKENEGKPLPELEHFFDQQHDEITANEVIREIDDNTAKLKNKEPKFYSITLNPSGRELKSIEDSPEALKRYTREAMKEYARAFHREIDGRPVAITDIKYYAKVERQRTFKGTDKQVRENQLYATKILELKNDIRSINRGELVGNTKTLQKEIQR

Mean predicted aligned error: 9.65 Å